Protein AF-A0A833UED4-F1 (afdb_monomer)

Sequence (187 aa):
MNFKLKLGEIPNLGNIVNAVWRVNGKRGDVVLNAEDVGADPKGSADNIKEQLAVEWVPVEQVGFLNNIAVENVIINGISHGIELARIDGNLWIRGMLNHKYYGNANPIFTLRDKNYKVFATGPSYAPIAFILFASSNDNGTIKYVSNLEVYDEQTAIDVDQMLTQQYTFLPGLFYIQPQAVGKLVLP

Organism: Acinetobacter bereziniae (NCBI:txid106648)

Foldseek 3Di:
DWDFDDDPDDPDPDDPPDDDQDQPNDGGGDDDDCVSVVHDHPCPVVVVVVVPPWDKAAQVVFWDFPPVFKDFDADPNDTWHKIWTQDPQFIKIWTKIWTAAFFWDVFRIKGQHLQRWFDAAAPDDDDWQFFFKPDPPDGWTKGWHWPGGDPDLVSRSHTIITTTTPDTDHGGMITGDIDTTHGRSDD

Mean predicted aligned error: 13.0 Å

Solvent-accessible surface area (backbone atoms only — not comparable to full-atom values): 10820 Å² total; per-residue (Å²): 106,86,56,83,63,53,93,94,60,78,97,61,101,65,85,87,86,70,87,83,77,59,58,96,87,40,60,65,76,48,78,57,57,41,76,75,71,73,42,81,57,94,55,58,71,55,56,50,51,64,73,63,54,79,64,70,42,53,45,65,81,41,34,41,66,32,69,86,38,33,43,61,33,71,56,97,88,40,80,40,35,47,30,36,31,79,55,96,65,21,34,30,39,28,38,28,36,31,34,68,48,77,42,64,37,74,48,46,30,37,40,62,43,41,90,75,25,39,77,27,40,10,76,54,99,54,71,52,45,72,48,63,42,62,44,98,84,56,87,48,49,30,36,50,35,18,79,49,73,29,91,49,63,68,54,32,46,77,44,53,31,29,39,28,44,77,50,72,38,70,53,43,73,38,37,36,65,79,42,77,55,37,52,40,44,72,131

Radius of gyration: 28.11 Å; Cα contacts (8 Å, |Δi|>4): 383; chains: 1; bounding box: 58×56×68 Å

pLDDT: mean 78.31, std 14.12, range [43.69, 96.12]

Structure (mmCIF, N/CA/C/O backbone):
data_AF-A0A833UED4-F1
#
_entry.id   AF-A0A833UED4-F1
#
loop_
_atom_site.group_PDB
_atom_site.id
_atom_site.type_symbol
_atom_site.label_atom_id
_atom_site.label_alt_id
_atom_site.label_comp_id
_atom_site.label_asym_id
_atom_site.label_entity_id
_atom_site.label_seq_id
_atom_site.pdbx_PDB_ins_code
_atom_site.Cartn_x
_atom_site.Cartn_y
_atom_site.Cartn_z
_atom_site.occupancy
_atom_site.B_iso_or_equiv
_atom_site.auth_seq_id
_atom_site.auth_comp_id
_atom_site.auth_asym_id
_atom_site.auth_atom_id
_atom_site.pdbx_PDB_model_num
ATOM 1 N N . MET A 1 1 ? -28.043 -29.296 24.874 1.00 51.00 1 MET A N 1
ATOM 2 C CA . MET A 1 1 ? -27.562 -30.213 25.935 1.00 51.00 1 MET A CA 1
ATOM 3 C C . MET A 1 1 ? -28.784 -30.905 26.526 1.00 51.00 1 MET A C 1
ATOM 5 O O . MET A 1 1 ? -29.785 -30.223 26.696 1.00 51.00 1 MET A O 1
ATOM 9 N N . ASN A 1 2 ? -28.734 -32.214 26.792 1.00 45.56 2 ASN A N 1
ATOM 10 C CA . ASN A 1 2 ? -29.865 -32.960 27.358 1.00 45.56 2 ASN A CA 1
ATOM 11 C C . ASN A 1 2 ? -29.510 -33.406 28.779 1.00 45.56 2 ASN A C 1
ATOM 13 O O . ASN A 1 2 ? -28.531 -34.127 28.956 1.00 45.56 2 ASN A O 1
ATOM 17 N N . PHE A 1 3 ? -30.298 -33.010 29.775 1.00 53.16 3 PHE A N 1
ATOM 18 C CA . PHE A 1 3 ? -30.188 -33.522 31.140 1.00 53.16 3 PHE A CA 1
ATOM 19 C C . PHE A 1 3 ? -31.564 -33.996 31.607 1.00 53.16 3 PHE A C 1
ATOM 21 O O . PHE A 1 3 ? -32.565 -33.302 31.445 1.00 53.16 3 PHE A O 1
ATOM 28 N N . LYS A 1 4 ? -31.615 -35.210 32.160 1.00 52.62 4 LYS A N 1
ATOM 29 C CA . LYS A 1 4 ? -32.839 -35.776 32.730 1.00 52.62 4 LYS A CA 1
ATOM 30 C C . LYS A 1 4 ? -32.942 -35.352 34.185 1.00 52.62 4 LYS A C 1
ATOM 32 O O . LYS A 1 4 ? -32.097 -35.728 34.995 1.00 52.62 4 LYS A O 1
ATOM 37 N N . LEU A 1 5 ? -33.978 -34.590 34.514 1.00 56.59 5 LEU A N 1
ATOM 38 C CA . LEU A 1 5 ? -34.320 -34.269 35.893 1.00 56.59 5 LEU A CA 1
ATOM 39 C C . LEU A 1 5 ? -35.302 -35.328 36.384 1.00 56.59 5 LEU A C 1
ATOM 41 O O . LEU A 1 5 ? -36.464 -35.351 35.984 1.00 56.59 5 LEU A O 1
ATOM 45 N N . LYS A 1 6 ? -34.830 -36.238 37.233 1.00 57.53 6 LYS A N 1
ATOM 46 C CA . LYS A 1 6 ? -35.709 -37.194 37.902 1.00 57.53 6 LYS A CA 1
ATOM 47 C C . LYS A 1 6 ? -36.255 -36.567 39.176 1.00 57.53 6 LYS A C 1
ATOM 49 O O . LYS A 1 6 ? -35.504 -36.023 39.984 1.00 57.53 6 LYS A O 1
ATOM 54 N N . LEU A 1 7 ? -37.566 -36.665 39.363 1.00 54.84 7 LEU A N 1
ATOM 55 C CA . LEU A 1 7 ? -38.222 -36.215 40.583 1.00 54.84 7 LEU A CA 1
ATOM 56 C C . LEU A 1 7 ? -37.650 -36.991 41.784 1.00 54.84 7 LEU A C 1
ATOM 58 O O . LEU A 1 7 ? -37.882 -38.189 41.905 1.00 54.84 7 LEU A O 1
ATOM 62 N N . GLY A 1 8 ? -36.897 -36.306 42.648 1.00 56.09 8 GLY A N 1
ATOM 63 C CA . GLY A 1 8 ? -36.350 -36.874 43.886 1.00 56.09 8 GLY A CA 1
ATOM 64 C C . GLY A 1 8 ? -34.943 -37.489 43.812 1.00 56.09 8 GLY A C 1
ATOM 65 O O . GLY A 1 8 ? -34.467 -37.946 44.844 1.00 56.09 8 GLY A O 1
ATOM 66 N N . GLU A 1 9 ? -34.246 -37.472 42.667 1.00 57.16 9 GLU A N 1
ATOM 67 C CA . GLU A 1 9 ? -32.857 -37.971 42.554 1.00 57.16 9 GLU A CA 1
ATOM 68 C C . GLU A 1 9 ? -31.874 -36.844 42.177 1.00 57.16 9 GLU A C 1
ATOM 70 O O . GLU A 1 9 ? -32.153 -36.036 41.290 1.00 57.16 9 GLU A O 1
ATOM 75 N N . ILE A 1 10 ? -30.708 -36.788 42.840 1.00 56.00 10 ILE A N 1
ATOM 76 C CA . ILE A 1 10 ? -29.677 -35.756 42.621 1.00 56.00 10 ILE A CA 1
ATOM 77 C C . ILE A 1 10 ? -28.615 -36.266 41.625 1.00 56.00 10 ILE A C 1
ATOM 79 O O . ILE A 1 10 ? -28.067 -37.345 41.849 1.00 56.00 10 ILE A O 1
ATOM 83 N N . PRO A 1 11 ? -28.234 -35.500 40.582 1.00 54.38 11 PRO A N 1
ATOM 84 C CA . PRO A 1 11 ? -27.176 -35.898 39.644 1.00 54.38 11 PRO A CA 1
ATOM 85 C C . PRO A 1 11 ? -25.741 -35.846 40.196 1.00 54.38 11 PRO A C 1
ATOM 87 O O . PRO A 1 11 ? -24.825 -36.251 39.495 1.00 54.38 11 PRO A O 1
ATOM 90 N N . ASN A 1 12 ? -25.516 -35.322 41.403 1.00 51.09 12 ASN A N 1
ATOM 91 C CA . ASN A 1 12 ? -24.204 -35.220 42.050 1.00 51.09 12 ASN A CA 1
ATOM 92 C C . ASN A 1 12 ? -24.427 -35.045 43.557 1.00 51.09 12 ASN A C 1
ATOM 94 O O . ASN A 1 12 ? -25.206 -34.178 43.931 1.00 51.09 12 ASN A O 1
ATOM 98 N N . LEU A 1 13 ? -23.763 -35.854 44.388 1.00 58.91 13 LEU A N 1
ATOM 99 C CA . LEU A 1 13 ? -23.923 -36.080 45.844 1.00 58.91 13 LEU A CA 1
ATOM 100 C C . LEU A 1 13 ? -23.785 -34.838 46.777 1.00 58.91 13 LEU A C 1
ATOM 102 O O . LEU A 1 13 ? -23.177 -34.921 47.841 1.00 58.91 13 LEU A O 1
ATOM 106 N N . GLY A 1 14 ? -24.301 -33.668 46.402 1.00 54.31 14 GLY A N 1
ATOM 107 C CA . GLY A 1 14 ? -24.294 -32.447 47.208 1.00 54.31 14 GLY A CA 1
ATOM 108 C C . GLY A 1 14 ? -25.457 -32.374 48.203 1.00 54.31 14 GLY A C 1
ATOM 109 O O . GLY A 1 14 ? -26.521 -32.952 47.983 1.00 54.31 14 GLY A O 1
ATOM 110 N N . ASN A 1 15 ? -25.262 -31.621 49.291 1.00 56.41 15 ASN A N 1
ATOM 111 C CA . ASN A 1 15 ? -26.313 -31.328 50.269 1.00 56.41 15 ASN A CA 1
ATOM 112 C C . ASN A 1 15 ? -27.476 -30.568 49.608 1.00 56.41 15 ASN A C 1
ATOM 114 O O . ASN A 1 15 ? -27.275 -29.527 48.978 1.00 56.41 15 ASN A O 1
ATOM 118 N N . ILE A 1 16 ? -28.698 -31.083 49.771 1.00 56.84 16 ILE A N 1
ATOM 119 C CA . ILE A 1 16 ? -29.919 -30.481 49.226 1.00 56.84 16 ILE A CA 1
ATOM 120 C C . ILE A 1 16 ? -30.204 -29.192 49.990 1.00 56.84 16 ILE A C 1
ATOM 122 O O . ILE A 1 16 ? -30.694 -29.227 51.115 1.00 56.84 16 ILE A O 1
ATOM 126 N N . VAL A 1 17 ? -29.928 -28.052 49.362 1.00 59.41 17 VAL A N 1
ATOM 127 C CA . VAL A 1 17 ? -30.358 -26.752 49.894 1.00 59.41 17 VAL A CA 1
ATOM 128 C C . VAL A 1 17 ? -31.723 -26.335 49.349 1.00 59.41 17 VAL A C 1
ATOM 130 O O . VAL A 1 17 ? -32.405 -25.591 50.035 1.00 59.41 17 VAL A O 1
ATOM 133 N N . ASN A 1 18 ? -32.139 -26.835 48.171 1.00 57.38 18 ASN A N 1
ATOM 134 C CA . ASN A 1 18 ? -33.509 -26.799 47.628 1.00 57.38 18 ASN A CA 1
ATOM 135 C C . ASN A 1 18 ? -33.593 -27.615 46.322 1.00 57.38 18 ASN A C 1
ATOM 137 O O . ASN A 1 18 ? -32.712 -27.507 45.469 1.00 57.38 18 ASN A O 1
ATOM 141 N N . ALA A 1 19 ? -34.655 -28.403 46.127 1.00 64.62 19 ALA A N 1
ATOM 142 C CA . ALA A 1 19 ? -34.892 -29.089 44.855 1.00 64.62 19 ALA A CA 1
ATOM 143 C C . ALA A 1 19 ? -35.292 -28.080 43.758 1.00 64.62 19 ALA A C 1
ATOM 145 O O . ALA A 1 19 ? -36.201 -27.269 43.943 1.00 64.62 19 ALA A O 1
ATOM 146 N N . VAL A 1 20 ? -34.628 -28.130 42.599 1.00 65.06 20 VAL A N 1
ATOM 147 C CA . VAL A 1 20 ? -34.944 -27.264 41.451 1.00 65.06 20 VAL A CA 1
ATOM 148 C C . VAL A 1 20 ? -36.169 -27.822 40.722 1.00 65.06 20 VAL A C 1
ATOM 150 O O . VAL A 1 20 ? -36.101 -28.885 40.113 1.00 65.06 20 VAL A O 1
ATOM 153 N N . TRP A 1 21 ? -37.301 -27.113 40.775 1.00 69.94 21 TRP A N 1
ATOM 154 C CA . TRP A 1 21 ? -38.569 -27.573 40.181 1.00 69.94 21 TRP A CA 1
ATOM 155 C C . TRP A 1 21 ? -38.828 -27.072 38.752 1.00 69.94 21 TRP A C 1
ATOM 157 O O . TRP A 1 21 ? -39.705 -27.591 38.059 1.00 69.94 21 TRP A O 1
ATOM 167 N N . ARG A 1 22 ? -38.099 -26.036 38.325 1.00 71.50 22 ARG A N 1
ATOM 168 C CA . ARG A 1 22 ? -38.186 -25.421 36.996 1.00 71.50 22 ARG A CA 1
ATOM 169 C C . ARG A 1 22 ? -36.847 -24.806 36.607 1.00 71.50 22 ARG A C 1
ATOM 171 O O . ARG A 1 22 ? -36.155 -24.269 37.468 1.00 71.50 22 ARG A O 1
ATOM 178 N N . VAL A 1 23 ? -36.542 -24.805 35.314 1.00 73.88 23 VAL A N 1
ATOM 179 C CA . VAL A 1 23 ? -35.436 -24.034 34.724 1.00 73.88 23 VAL A CA 1
ATOM 180 C C . VAL A 1 23 ? -36.031 -23.160 33.632 1.00 73.88 23 VAL A C 1
ATOM 182 O O . VAL A 1 23 ? -36.697 -23.677 32.741 1.00 73.88 23 VAL A O 1
ATOM 185 N N . ASN A 1 24 ? -35.871 -21.840 33.747 1.00 75.94 24 ASN A N 1
ATOM 186 C CA . ASN A 1 24 ? -36.419 -20.863 32.798 1.00 75.94 24 ASN A CA 1
ATOM 187 C C . ASN A 1 24 ? -37.908 -21.097 32.430 1.00 75.94 24 ASN A C 1
ATOM 189 O O . ASN A 1 24 ? -38.305 -21.061 31.271 1.00 75.94 24 ASN A O 1
ATOM 193 N N . GLY A 1 25 ? -38.743 -21.447 33.418 1.00 78.88 25 GLY A N 1
ATOM 194 C CA . GLY A 1 25 ? -40.175 -21.727 33.219 1.00 78.88 25 GLY A CA 1
ATOM 195 C C . GLY A 1 25 ? -40.530 -23.139 32.720 1.00 78.88 25 GLY A C 1
ATOM 196 O O . GLY A 1 25 ? -41.700 -23.514 32.790 1.00 78.88 25 GLY A O 1
ATOM 197 N N . LYS A 1 26 ? -39.553 -23.955 32.304 1.00 79.69 26 LYS A N 1
ATOM 198 C CA . LYS A 1 26 ? -39.748 -25.340 31.831 1.00 79.69 26 LYS A CA 1
ATOM 199 C C . LYS A 1 26 ? -39.738 -26.349 32.993 1.00 79.69 26 LYS A C 1
ATOM 201 O O . LYS A 1 26 ? -39.012 -26.160 33.970 1.00 79.69 26 LYS A O 1
ATOM 206 N N . ARG A 1 27 ? -40.535 -27.424 32.888 1.00 79.69 27 ARG A N 1
ATOM 207 C CA . ARG A 1 27 ? -40.634 -28.554 33.847 1.00 79.69 27 ARG A CA 1
ATOM 208 C C . ARG A 1 27 ? -40.430 -29.897 33.122 1.00 79.69 27 ARG A C 1
ATOM 210 O O . ARG A 1 27 ? -40.660 -29.960 31.920 1.00 79.69 27 ARG A O 1
ATOM 217 N N . GLY A 1 28 ? -40.103 -30.968 33.854 1.00 79.62 28 GLY A N 1
ATOM 218 C CA . GLY A 1 28 ? -39.963 -32.329 33.304 1.00 79.62 28 GLY A CA 1
ATOM 219 C C . GLY A 1 28 ? -38.613 -32.566 32.618 1.00 79.62 28 GLY A C 1
ATOM 220 O O . GLY A 1 28 ? -37.586 -32.124 33.132 1.00 79.62 28 GLY A O 1
ATOM 221 N N . ASP A 1 29 ? -38.615 -33.245 31.466 1.00 73.00 29 ASP A N 1
ATOM 222 C CA . ASP A 1 29 ? -37.443 -33.307 30.584 1.00 73.00 29 ASP A CA 1
ATOM 223 C C . ASP A 1 29 ? -37.231 -31.927 29.944 1.00 73.00 29 ASP A C 1
ATOM 225 O O . ASP A 1 29 ? -38.033 -31.464 29.130 1.00 73.00 29 ASP A O 1
ATOM 229 N N . VAL A 1 30 ? -36.157 -31.243 30.339 1.00 74.50 30 VAL A N 1
ATOM 230 C CA . VAL A 1 30 ? -35.875 -29.873 29.901 1.00 74.50 30 VAL A CA 1
ATOM 231 C C . VAL A 1 30 ? -34.825 -29.884 28.793 1.00 74.50 30 VAL A C 1
ATOM 233 O O . VAL A 1 30 ? -33.667 -30.232 29.016 1.00 74.50 30 VAL A O 1
ATOM 236 N N . VAL A 1 31 ? -35.223 -29.440 27.599 1.00 80.62 31 VAL A N 1
ATOM 237 C CA . VAL A 1 31 ? -34.301 -29.105 26.505 1.00 80.62 31 VAL A CA 1
ATOM 238 C C . VAL A 1 31 ? -34.080 -27.594 26.514 1.00 80.62 31 VAL A C 1
ATOM 240 O O . VAL A 1 31 ? -35.026 -26.819 26.328 1.00 80.62 31 VAL A O 1
ATOM 243 N N . LEU A 1 32 ? -32.833 -27.185 26.756 1.00 78.38 32 LEU A N 1
ATOM 244 C CA . LEU A 1 32 ? -32.416 -25.784 26.705 1.00 78.38 32 LEU A CA 1
ATOM 245 C C . LEU A 1 32 ? -31.830 -25.447 25.329 1.00 78.38 32 LEU A C 1
ATOM 247 O O . LEU A 1 32 ? -30.979 -26.188 24.820 1.00 78.38 32 LEU A O 1
ATOM 251 N N . ASN A 1 33 ? -32.287 -24.340 24.744 1.00 78.19 33 ASN A N 1
ATOM 252 C CA . ASN A 1 33 ? -31.668 -23.713 23.578 1.00 78.19 33 ASN A CA 1
ATOM 253 C C . ASN A 1 33 ? -30.577 -22.714 24.025 1.00 78.19 33 ASN A C 1
ATOM 255 O O . ASN A 1 33 ? -30.286 -22.595 25.214 1.00 78.19 33 ASN A O 1
ATOM 259 N N . ALA A 1 34 ? -29.932 -22.035 23.073 1.00 77.75 34 ALA A N 1
ATOM 260 C CA . ALA A 1 34 ? -28.873 -21.073 23.382 1.00 77.75 34 ALA A CA 1
ATOM 261 C C . ALA A 1 34 ? -29.389 -19.898 24.240 1.00 77.75 34 ALA A C 1
ATOM 263 O O . ALA A 1 34 ? -28.756 -19.527 25.225 1.00 77.75 34 ALA A O 1
ATOM 264 N N . GLU A 1 35 ? -30.591 -19.400 23.939 1.00 79.75 35 GLU A N 1
ATOM 265 C CA . GLU A 1 35 ? -31.244 -18.304 24.669 1.00 79.75 35 GLU A CA 1
ATOM 266 C C . GLU A 1 35 ? -31.508 -18.666 26.136 1.00 79.75 35 GLU A C 1
ATOM 268 O O . GLU A 1 35 ? -31.264 -17.861 27.031 1.00 79.75 35 GLU A O 1
ATOM 273 N N . ASP A 1 36 ? -31.941 -19.902 26.398 1.00 79.12 36 ASP A N 1
ATOM 274 C CA . ASP A 1 36 ? -32.259 -20.390 27.740 1.00 79.12 36 ASP A CA 1
ATOM 275 C C . ASP A 1 36 ? -31.061 -20.391 28.704 1.00 79.12 36 ASP A C 1
ATOM 277 O O . ASP A 1 36 ? -31.248 -20.410 29.922 1.00 79.12 36 ASP A O 1
ATOM 281 N N . VAL A 1 37 ? -29.837 -20.428 28.172 1.00 80.94 37 VAL A N 1
ATOM 282 C CA . VAL A 1 37 ? -28.594 -20.467 28.960 1.00 80.94 37 VAL A CA 1
ATOM 283 C C . VAL A 1 37 ? -27.726 -19.226 28.761 1.00 80.94 37 VAL A C 1
ATOM 285 O O . VAL A 1 37 ? -26.598 -19.199 29.246 1.00 80.94 37 VAL A O 1
ATOM 288 N N . GLY A 1 38 ? -28.222 -18.213 28.040 1.00 74.69 38 GLY A N 1
ATOM 289 C CA . GLY A 1 38 ? -27.421 -17.051 27.649 1.00 74.69 38 GLY A CA 1
ATOM 290 C C . GLY A 1 38 ? -26.199 -17.419 26.799 1.00 74.69 38 GLY A C 1
ATOM 291 O O . GLY A 1 38 ? -25.208 -16.694 26.806 1.00 74.69 38 GLY A O 1
ATOM 292 N N . ALA A 1 39 ? -26.240 -18.563 26.111 1.00 76.50 39 ALA A N 1
ATOM 293 C CA . ALA A 1 39 ? -25.209 -18.940 25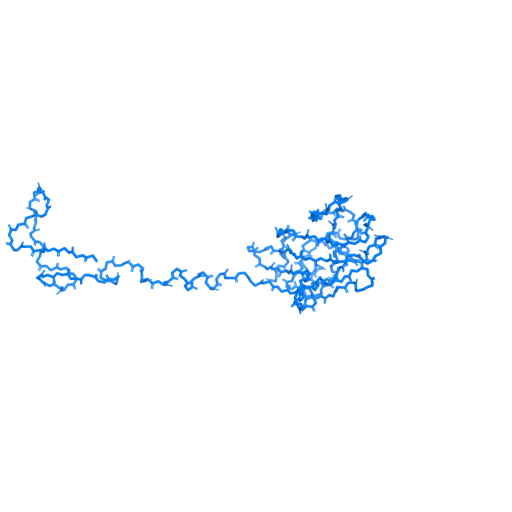.161 1.00 76.50 39 ALA A CA 1
ATOM 294 C C . ALA A 1 39 ? -25.417 -18.173 23.859 1.00 76.50 39 ALA A C 1
ATOM 296 O O . ALA A 1 39 ? -26.546 -17.945 23.421 1.00 76.50 39 ALA A O 1
ATOM 297 N N . ASP A 1 40 ? -24.305 -17.815 23.232 1.00 77.44 40 ASP A N 1
ATOM 298 C CA . ASP A 1 40 ? -24.312 -17.188 21.922 1.00 77.44 40 ASP A CA 1
ATOM 299 C C . ASP A 1 40 ? -25.007 -18.112 20.899 1.00 77.44 40 ASP A C 1
ATOM 301 O O . ASP A 1 40 ? -24.631 -19.291 20.787 1.00 77.44 40 ASP A O 1
ATOM 305 N N . PRO A 1 41 ? -26.052 -17.654 20.184 1.00 70.62 41 PRO A N 1
ATOM 306 C CA . PRO A 1 41 ? -26.653 -18.448 19.128 1.00 70.62 41 PRO A CA 1
ATOM 307 C C . PRO A 1 41 ? -25.604 -18.790 18.063 1.00 70.62 41 PRO A C 1
ATOM 309 O O . PRO A 1 41 ? -24.811 -17.960 17.624 1.00 70.62 41 PRO A O 1
ATOM 312 N N . LYS A 1 42 ? -25.594 -20.058 17.644 1.00 66.56 42 LYS A N 1
ATOM 313 C CA . LYS A 1 42 ? -24.687 -20.574 16.614 1.00 66.56 42 LYS A CA 1
ATOM 314 C C . LYS A 1 42 ? -24.771 -19.688 15.360 1.00 66.56 42 LYS A C 1
ATOM 316 O O . LYS A 1 42 ? -25.795 -19.707 14.685 1.00 66.56 42 LYS A O 1
ATOM 321 N N . GLY A 1 43 ? -23.702 -18.948 15.063 1.00 63.72 43 GLY A N 1
ATOM 322 C CA . GLY A 1 43 ? -23.590 -18.091 13.876 1.00 63.72 43 GLY A CA 1
ATOM 323 C C . GLY A 1 43 ? -23.296 -16.613 14.153 1.00 63.72 43 GLY A C 1
ATOM 324 O O . GLY A 1 43 ? -22.883 -15.916 13.231 1.00 63.72 43 GLY A O 1
ATOM 325 N N . SER A 1 44 ? -23.413 -16.114 15.392 1.00 68.38 44 SER A N 1
ATOM 326 C CA . SER A 1 44 ? -23.033 -14.718 15.687 1.00 68.38 44 SER A CA 1
ATOM 327 C C . SER A 1 44 ? -21.546 -14.459 15.426 1.00 68.38 44 SER A C 1
ATOM 329 O O . SER A 1 44 ? -21.183 -13.432 14.856 1.00 68.38 44 SER A O 1
ATOM 331 N N . ALA A 1 45 ? -20.685 -15.422 15.765 1.00 64.44 45 ALA A N 1
ATOM 332 C CA . ALA A 1 45 ? -19.258 -15.365 15.453 1.00 64.44 45 ALA A CA 1
ATOM 333 C C . ALA A 1 45 ? -18.968 -15.373 13.938 1.00 64.44 45 ALA A C 1
ATOM 335 O O . ALA A 1 45 ? -18.033 -14.708 13.497 1.00 64.44 45 ALA A O 1
ATOM 336 N N . ASP A 1 46 ? -19.774 -16.079 13.138 1.00 66.81 46 ASP A N 1
ATOM 337 C CA . ASP A 1 46 ? -19.614 -16.128 11.678 1.00 66.81 46 ASP A CA 1
ATOM 338 C C . ASP A 1 46 ? -20.033 -14.797 11.032 1.00 66.81 46 ASP A C 1
ATOM 340 O O . ASP A 1 46 ? -19.312 -14.269 10.187 1.00 66.81 46 ASP A O 1
ATOM 344 N N . ASN A 1 47 ? -21.118 -14.184 11.517 1.00 62.03 47 ASN A N 1
ATOM 345 C CA . ASN A 1 47 ? -21.555 -12.855 11.076 1.00 62.03 47 ASN A CA 1
ATOM 346 C C . ASN A 1 47 ? -20.512 -11.768 11.384 1.00 62.03 47 ASN A C 1
ATOM 348 O O . ASN A 1 47 ? -20.259 -10.895 10.556 1.00 62.03 47 ASN A O 1
ATOM 352 N N . ILE A 1 48 ? -19.870 -11.833 12.557 1.00 64.75 48 ILE A N 1
ATOM 353 C CA . ILE A 1 48 ? -18.770 -10.923 12.903 1.00 64.75 48 ILE A CA 1
ATOM 354 C C . ILE A 1 48 ? -17.559 -11.176 11.996 1.00 64.75 48 ILE A C 1
ATOM 356 O O . ILE A 1 48 ? -16.901 -10.233 11.574 1.00 64.75 48 ILE A O 1
ATOM 360 N N . LYS A 1 49 ? -17.273 -12.429 11.637 1.00 59.75 49 LYS A N 1
ATOM 361 C CA . LYS A 1 49 ? -16.149 -12.775 10.761 1.00 59.75 49 LYS A CA 1
ATOM 362 C C . LYS A 1 49 ? -16.318 -12.246 9.333 1.00 59.75 49 LYS A C 1
ATOM 364 O O . LYS A 1 49 ? -15.336 -11.799 8.749 1.00 59.75 49 LYS A O 1
ATOM 369 N N . GLU A 1 50 ? -17.533 -12.268 8.788 1.00 58.81 50 GLU A N 1
ATOM 370 C CA . GLU A 1 50 ? -17.834 -11.670 7.479 1.00 58.81 50 GLU A CA 1
ATOM 371 C C . GLU A 1 50 ? -17.805 -10.136 7.522 1.00 58.81 50 GLU A C 1
ATOM 373 O O . GLU A 1 50 ? -17.276 -9.512 6.607 1.00 58.81 50 GLU A O 1
ATOM 378 N N . GLN A 1 51 ? -18.279 -9.515 8.608 1.00 59.78 51 GLN A N 1
ATOM 379 C CA . GLN A 1 51 ? -18.189 -8.058 8.798 1.00 59.78 51 GLN A CA 1
ATOM 380 C C . GLN A 1 51 ? -16.758 -7.559 9.051 1.00 59.78 51 GLN A C 1
ATOM 382 O O . GLN A 1 51 ? -16.450 -6.406 8.763 1.00 59.78 51 GLN A O 1
ATOM 387 N N . LEU A 1 52 ? -15.881 -8.418 9.575 1.00 68.12 52 LEU A N 1
ATOM 388 C CA . LEU A 1 52 ? -14.453 -8.148 9.771 1.00 68.12 52 LEU A CA 1
ATOM 389 C C . LEU A 1 52 ? -13.593 -8.570 8.569 1.00 68.12 52 LEU A C 1
ATOM 391 O O . LEU A 1 52 ? -12.363 -8.520 8.655 1.00 68.12 52 LEU A O 1
ATOM 395 N N . ALA A 1 53 ? -14.199 -9.016 7.462 1.00 76.88 53 ALA A N 1
ATOM 396 C CA . ALA A 1 53 ? -13.446 -9.355 6.266 1.00 76.88 53 ALA A CA 1
ATOM 397 C C . ALA A 1 53 ? -12.722 -8.105 5.752 1.00 76.88 53 ALA A C 1
ATOM 399 O O . ALA A 1 53 ? -13.338 -7.108 5.383 1.00 76.88 53 ALA A O 1
ATOM 400 N N . VAL A 1 54 ? -11.391 -8.161 5.753 1.00 89.38 54 VAL A N 1
ATOM 401 C CA . VAL A 1 54 ? -10.555 -7.066 5.265 1.00 89.38 54 VAL A CA 1
ATOM 402 C C . VAL A 1 54 ? -10.801 -6.876 3.774 1.00 89.38 54 VAL A C 1
ATOM 404 O O . VAL A 1 54 ? -10.511 -7.769 2.973 1.00 89.38 54 VAL A O 1
ATOM 407 N N . GLU A 1 55 ? -11.284 -5.694 3.409 1.00 93.19 55 GLU A N 1
ATOM 408 C CA . GLU A 1 55 ? -11.394 -5.278 2.019 1.00 93.19 55 GLU A CA 1
ATOM 409 C C . GLU A 1 55 ? -10.013 -4.888 1.481 1.00 93.19 55 GLU A C 1
ATOM 411 O O . GLU A 1 55 ? -9.325 -4.026 2.035 1.00 93.19 55 GLU A O 1
ATOM 416 N N . TRP A 1 56 ? -9.617 -5.547 0.394 1.00 95.12 56 TRP A N 1
ATOM 417 C CA . TRP A 1 56 ? -8.420 -5.225 -0.368 1.00 95.12 56 TRP A CA 1
ATOM 418 C C . TRP A 1 56 ? -8.840 -4.563 -1.673 1.00 95.12 56 TRP A C 1
ATOM 420 O O . TRP A 1 56 ? -9.587 -5.153 -2.452 1.00 95.12 56 TRP A O 1
ATOM 430 N N . VAL A 1 57 ? -8.354 -3.348 -1.907 1.00 96.12 57 VAL A N 1
ATOM 431 C CA . VAL A 1 57 ? -8.653 -2.569 -3.108 1.00 96.12 57 VAL A CA 1
ATOM 432 C C . VAL A 1 57 ? -7.430 -2.513 -4.026 1.00 96.12 57 VAL A C 1
ATOM 434 O O . VAL A 1 57 ? -6.320 -2.271 -3.546 1.00 96.12 57 VAL A O 1
ATOM 437 N N . PRO A 1 58 ? -7.586 -2.708 -5.344 1.00 96.00 58 PRO A N 1
ATOM 438 C CA . PRO A 1 58 ? -6.519 -2.458 -6.306 1.00 96.00 58 PRO A CA 1
ATOM 439 C C . PRO A 1 58 ? -6.041 -1.004 -6.246 1.00 96.00 58 PRO A C 1
ATOM 441 O O . PRO A 1 58 ? -6.849 -0.082 -6.098 1.00 96.00 58 PRO A O 1
ATOM 444 N N . VAL A 1 59 ? -4.737 -0.785 -6.416 1.00 95.38 59 VAL A N 1
ATOM 445 C CA . VAL A 1 59 ? -4.128 0.559 -6.422 1.00 95.38 59 VAL A CA 1
ATOM 446 C C . VAL A 1 59 ? -4.804 1.502 -7.421 1.00 95.38 59 VAL A C 1
ATOM 448 O O . VAL A 1 59 ? -4.952 2.690 -7.149 1.00 95.38 59 VAL A O 1
ATOM 451 N N . GLU A 1 60 ? -5.256 0.989 -8.559 1.00 94.75 60 GLU A N 1
ATOM 452 C CA . GLU A 1 60 ? -5.910 1.754 -9.619 1.00 94.75 60 GLU A CA 1
ATOM 453 C C . GLU A 1 60 ? -7.272 2.333 -9.212 1.00 94.75 60 GLU A C 1
ATOM 455 O O . GLU A 1 60 ? -7.768 3.234 -9.884 1.00 94.75 60 GLU A O 1
ATOM 460 N N . GLN A 1 61 ? -7.881 1.853 -8.121 1.00 96.00 61 GLN A N 1
ATOM 461 C CA . GLN A 1 61 ? -9.114 2.441 -7.585 1.00 96.00 61 GLN A CA 1
ATOM 462 C C . GLN A 1 61 ? -8.852 3.677 -6.713 1.00 96.00 61 GLN A C 1
ATOM 464 O O . GLN A 1 61 ? -9.737 4.512 -6.553 1.00 96.00 61 GLN A O 1
ATOM 469 N N . VAL A 1 62 ? -7.644 3.813 -6.160 1.00 95.44 62 VAL A N 1
ATOM 470 C CA . VAL A 1 62 ? -7.284 4.841 -5.160 1.00 95.44 62 VAL A CA 1
ATOM 471 C C . VAL A 1 62 ? -6.091 5.705 -5.595 1.00 95.44 62 VAL A C 1
ATOM 473 O O . VAL A 1 62 ? -5.581 6.555 -4.854 1.00 95.44 62 VAL A O 1
ATOM 476 N N . GLY A 1 63 ? -5.628 5.494 -6.824 1.00 95.25 63 GLY A N 1
ATOM 477 C CA . GLY A 1 63 ? -4.380 6.011 -7.355 1.00 95.25 63 GLY A CA 1
ATOM 478 C C . GLY A 1 63 ? -4.137 5.536 -8.786 1.00 95.25 63 GLY A C 1
ATOM 479 O O . GLY A 1 63 ? -5.073 5.325 -9.553 1.00 95.25 63 GLY A O 1
ATOM 480 N N . PHE A 1 64 ? -2.870 5.397 -9.165 1.00 93.69 64 PHE A N 1
ATOM 481 C CA . PHE A 1 64 ? -2.480 4.880 -10.474 1.00 93.69 64 PHE A CA 1
ATOM 482 C C . PHE A 1 64 ? -1.128 4.169 -10.432 1.00 93.69 64 PHE A C 1
ATOM 484 O O . PHE A 1 64 ? -0.199 4.592 -9.740 1.00 93.69 64 PHE A O 1
ATOM 491 N N . LEU A 1 65 ? -1.017 3.104 -11.224 1.00 93.06 65 LEU A N 1
ATOM 492 C CA . LEU A 1 65 ? 0.217 2.362 -11.455 1.00 93.06 65 LEU A CA 1
ATOM 493 C C . LEU A 1 65 ? 1.062 3.048 -12.544 1.00 93.06 65 LEU A C 1
ATOM 495 O O . LEU A 1 65 ? 0.530 3.569 -13.530 1.00 93.06 65 LEU A O 1
ATOM 499 N N . ASN A 1 66 ? 2.389 3.027 -12.412 1.00 91.62 66 ASN A N 1
ATOM 500 C CA . ASN A 1 66 ? 3.295 3.441 -13.480 1.00 91.62 66 ASN A CA 1
ATOM 501 C C . ASN A 1 66 ? 3.436 2.329 -14.531 1.00 91.62 66 ASN A C 1
ATOM 503 O O . ASN A 1 66 ? 4.401 1.561 -14.540 1.00 91.62 66 ASN A O 1
ATOM 507 N N . ASN A 1 67 ? 2.479 2.291 -15.457 1.00 88.44 67 ASN A N 1
ATOM 508 C CA . ASN A 1 67 ? 2.371 1.257 -16.490 1.00 88.44 67 ASN A CA 1
ATOM 509 C C . ASN A 1 67 ? 3.546 1.200 -17.486 1.00 88.44 67 ASN A C 1
ATOM 511 O O . ASN A 1 67 ? 3.631 0.259 -18.283 1.00 88.44 67 ASN A O 1
ATOM 515 N N . ILE A 1 68 ? 4.441 2.1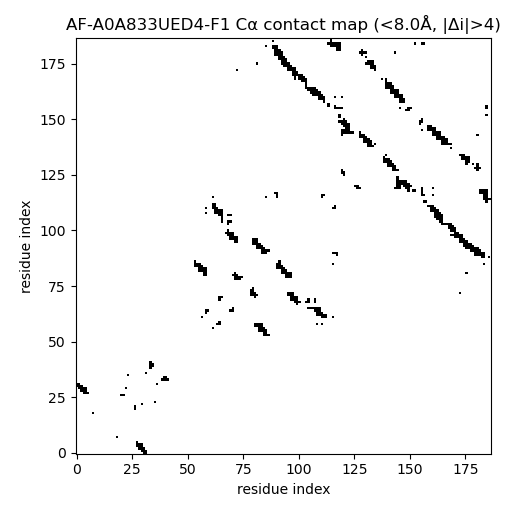96 -17.463 1.00 88.12 68 ILE A N 1
ATOM 516 C CA . ILE A 1 68 ? 5.670 2.203 -18.265 1.00 88.12 68 ILE A CA 1
ATOM 517 C C . ILE A 1 68 ? 6.680 1.209 -17.688 1.00 88.12 68 ILE A C 1
ATOM 519 O O . ILE A 1 68 ? 7.343 0.498 -18.441 1.00 88.12 68 ILE A O 1
ATOM 523 N N . ALA A 1 69 ? 6.792 1.149 -16.361 1.00 85.06 69 ALA A N 1
ATOM 524 C CA . ALA A 1 69 ? 7.850 0.413 -15.680 1.00 85.06 69 ALA A CA 1
ATOM 525 C C . ALA A 1 69 ? 7.375 -0.888 -15.037 1.00 85.06 69 ALA A C 1
ATOM 527 O O . ALA A 1 69 ? 8.133 -1.857 -14.970 1.00 85.06 69 ALA A O 1
ATOM 528 N N . VAL A 1 70 ? 6.111 -0.932 -14.625 1.00 89.69 70 VAL A N 1
ATOM 529 C CA . VAL A 1 70 ? 5.496 -2.099 -14.000 1.00 89.69 70 VAL A CA 1
ATOM 530 C C . VAL A 1 70 ? 4.138 -2.399 -14.628 1.00 89.69 70 VAL A C 1
ATOM 532 O O . VAL A 1 70 ? 3.545 -1.557 -15.296 1.00 89.69 70 VAL A O 1
ATOM 535 N N . GLU A 1 71 ? 3.641 -3.611 -14.438 1.00 92.75 71 GLU A N 1
ATOM 536 C CA . GLU A 1 71 ? 2.263 -3.989 -14.755 1.00 92.75 71 GLU A CA 1
ATOM 537 C C . GLU A 1 71 ? 1.741 -5.032 -13.775 1.00 92.75 71 GLU A C 1
ATOM 539 O O . GLU A 1 71 ? 2.509 -5.700 -13.075 1.00 92.75 71 GLU A O 1
ATOM 544 N N . ASN A 1 72 ? 0.421 -5.188 -13.767 1.00 93.44 72 ASN A N 1
ATOM 545 C CA . ASN A 1 72 ? -0.229 -6.260 -13.036 1.00 93.44 72 ASN A CA 1
ATOM 546 C C . ASN A 1 72 ? 0.116 -7.618 -13.635 1.00 93.44 72 ASN A C 1
ATOM 548 O O . ASN A 1 72 ? 0.293 -7.777 -14.844 1.00 93.44 72 ASN A O 1
ATOM 552 N N . VAL A 1 73 ? 0.157 -8.621 -12.771 1.00 92.75 73 VAL A N 1
ATOM 553 C CA . VAL A 1 73 ? 0.448 -9.993 -13.165 1.00 92.75 73 VAL A CA 1
ATOM 554 C C . VAL A 1 73 ? -0.858 -10.669 -13.539 1.00 92.75 73 VAL A C 1
ATOM 556 O O . VAL A 1 73 ? -1.795 -10.675 -12.750 1.00 92.75 73 VAL A O 1
ATOM 559 N N . ILE A 1 74 ? -0.935 -11.259 -14.729 1.00 91.88 74 ILE A N 1
ATOM 560 C CA . ILE A 1 74 ? -2.134 -11.978 -15.168 1.00 91.88 74 ILE A CA 1
ATOM 561 C C . ILE A 1 74 ? -1.930 -13.479 -14.957 1.00 91.88 74 ILE A C 1
ATOM 563 O O . ILE A 1 74 ? -1.068 -14.085 -15.591 1.00 91.88 74 ILE A O 1
ATOM 567 N N . ILE A 1 75 ? -2.743 -14.093 -14.096 1.00 89.62 75 ILE A N 1
ATOM 568 C CA . ILE A 1 75 ? -2.743 -15.542 -13.849 1.00 89.62 75 ILE A CA 1
ATOM 569 C C . ILE A 1 75 ? -4.139 -16.060 -14.176 1.00 89.62 75 ILE A C 1
ATOM 571 O O . ILE A 1 75 ? -5.124 -15.601 -13.611 1.00 89.62 75 ILE A O 1
ATOM 575 N N . ASN A 1 76 ? -4.243 -17.004 -15.116 1.00 93.62 76 ASN A N 1
ATOM 576 C CA . ASN A 1 76 ? -5.525 -17.575 -15.557 1.00 93.62 76 ASN A CA 1
ATOM 577 C C . ASN A 1 76 ? -6.571 -16.518 -15.981 1.00 93.62 76 ASN A C 1
ATOM 579 O O . ASN A 1 76 ? -7.766 -16.694 -15.759 1.00 93.62 76 ASN A O 1
ATOM 583 N N . GLY A 1 77 ? -6.122 -15.407 -16.576 1.00 90.56 77 GLY A N 1
ATOM 584 C CA . GLY A 1 77 ? -6.990 -14.302 -17.002 1.00 90.56 77 GLY A CA 1
ATOM 585 C C . GLY A 1 77 ? -7.428 -13.354 -15.880 1.00 90.56 77 GLY A C 1
ATOM 586 O O . GLY A 1 77 ? -8.169 -12.413 -16.149 1.00 90.56 77 GLY A O 1
ATOM 587 N N . ILE A 1 78 ? -6.961 -13.566 -14.648 1.00 89.69 78 ILE A N 1
ATOM 588 C CA . ILE A 1 78 ? -7.243 -12.714 -13.491 1.00 89.69 78 ILE A CA 1
ATOM 589 C C . ILE A 1 78 ? -6.037 -11.811 -13.234 1.00 89.69 78 ILE A C 1
ATOM 591 O O . ILE A 1 78 ? -4.893 -12.268 -13.238 1.00 89.69 78 ILE A O 1
ATOM 595 N N . SER A 1 79 ? -6.301 -10.521 -13.027 1.00 91.25 79 SER A N 1
ATOM 596 C CA . SER A 1 79 ? -5.278 -9.533 -12.689 1.00 91.25 79 SER A CA 1
ATOM 597 C C . SER A 1 79 ? -4.937 -9.600 -11.203 1.00 91.25 79 SER A C 1
ATOM 599 O O . SER A 1 79 ? -5.783 -9.334 -10.355 1.00 91.25 79 SER A O 1
ATOM 601 N N . HIS A 1 80 ? -3.682 -9.909 -10.905 1.00 90.94 80 HIS A N 1
ATOM 602 C CA . HIS A 1 80 ? -3.065 -9.868 -9.586 1.00 90.94 80 HIS A CA 1
ATOM 603 C C . HIS A 1 80 ? -2.098 -8.685 -9.560 1.00 90.94 80 HIS A C 1
ATOM 605 O O . HIS A 1 80 ? -0.920 -8.809 -9.900 1.00 90.94 80 HIS A O 1
ATOM 611 N N . GLY A 1 81 ? -2.646 -7.514 -9.248 1.00 93.00 81 GLY A N 1
ATOM 612 C CA . GLY A 1 81 ? -1.889 -6.278 -9.095 1.00 93.00 81 GLY A CA 1
ATOM 613 C C . GLY A 1 81 ? -1.456 -6.034 -7.657 1.00 93.00 81 GLY A C 1
ATOM 614 O O . GLY A 1 81 ? -1.512 -6.921 -6.800 1.00 93.00 81 GLY A O 1
ATOM 615 N N . ILE A 1 82 ? -1.046 -4.799 -7.397 1.00 93.69 82 ILE A N 1
ATOM 616 C CA . ILE A 1 82 ? -0.838 -4.306 -6.039 1.00 93.69 82 ILE A CA 1
ATOM 617 C C . ILE A 1 82 ? -2.203 -3.956 -5.444 1.00 93.69 82 ILE A C 1
ATOM 619 O O . ILE A 1 82 ? -3.006 -3.261 -6.068 1.00 93.69 82 ILE A O 1
ATOM 623 N N . GLU A 1 83 ? -2.438 -4.410 -4.219 1.00 95.62 83 GLU A N 1
ATOM 624 C CA . GLU A 1 83 ? -3.664 -4.153 -3.473 1.00 95.62 83 GLU A CA 1
ATOM 625 C C . GLU A 1 83 ? -3.356 -3.498 -2.129 1.00 95.62 83 GLU A C 1
ATOM 627 O O . GLU A 1 83 ? -2.307 -3.735 -1.519 1.00 95.62 83 GLU A O 1
ATOM 632 N N . LEU A 1 84 ? -4.312 -2.707 -1.652 1.00 95.81 84 LEU A N 1
ATOM 633 C CA . LEU A 1 84 ? -4.234 -1.947 -0.418 1.00 95.81 84 LEU A CA 1
ATOM 634 C C . LEU A 1 84 ? -5.400 -2.280 0.498 1.00 95.81 84 LEU A C 1
ATOM 636 O O . LEU A 1 84 ? -6.506 -2.529 0.035 1.00 95.81 84 LEU A O 1
ATOM 640 N N . ALA A 1 85 ? -5.162 -2.243 1.801 1.00 95.81 85 ALA A N 1
ATOM 641 C CA . ALA A 1 85 ? -6.205 -2.426 2.796 1.00 95.81 85 ALA A CA 1
ATOM 642 C C . ALA A 1 85 ? -6.029 -1.463 3.964 1.00 95.81 85 ALA A C 1
ATOM 644 O O . ALA A 1 85 ? -4.921 -1.024 4.284 1.00 95.81 85 ALA A O 1
ATOM 645 N N . ARG A 1 86 ? -7.144 -1.168 4.628 1.00 93.38 86 ARG A N 1
ATOM 646 C CA . ARG A 1 86 ? -7.186 -0.401 5.872 1.00 93.38 86 ARG A CA 1
ATOM 647 C C . ARG A 1 86 ? -7.413 -1.384 7.014 1.00 93.38 86 ARG A C 1
ATOM 649 O O . ARG A 1 86 ? -8.509 -1.915 7.150 1.00 93.38 86 ARG A O 1
ATOM 656 N N . ILE A 1 87 ? -6.382 -1.645 7.814 1.00 92.06 87 ILE A N 1
ATOM 657 C CA . ILE A 1 87 ? -6.447 -2.633 8.903 1.00 92.06 87 ILE A CA 1
ATOM 658 C C . ILE A 1 87 ? -5.861 -2.002 10.160 1.00 92.06 87 ILE A C 1
ATOM 660 O O . ILE A 1 87 ? -4.721 -1.530 10.150 1.00 92.06 87 ILE A O 1
ATOM 664 N N . ASP A 1 88 ? -6.654 -1.963 11.230 1.00 90.56 88 ASP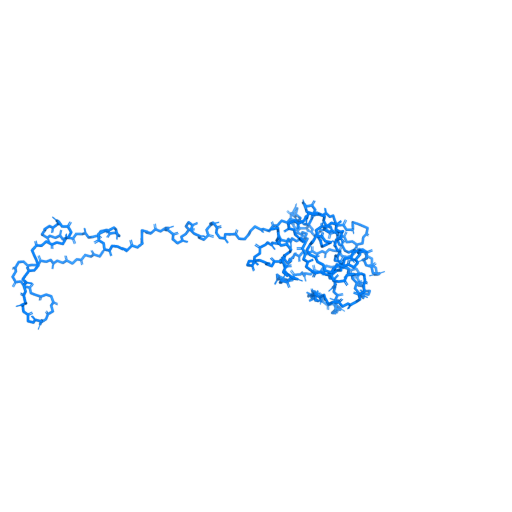 A N 1
ATOM 665 C CA . ASP A 1 88 ? -6.265 -1.435 12.543 1.00 90.56 88 ASP A CA 1
ATOM 666 C C . ASP A 1 88 ? -5.648 -0.023 12.482 1.00 90.56 88 ASP A C 1
ATOM 668 O O . ASP A 1 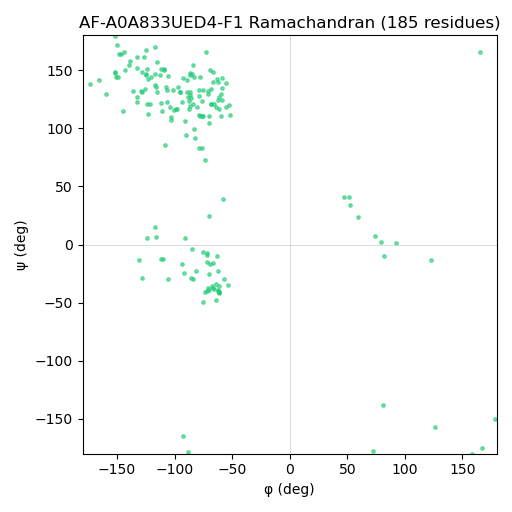88 ? -4.639 0.270 13.123 1.00 90.56 88 ASP A O 1
ATOM 672 N N . GLY A 1 89 ? -6.221 0.859 11.651 1.00 89.56 89 GLY A N 1
ATOM 673 C CA . GLY A 1 89 ? -5.743 2.238 11.466 1.00 89.56 89 GLY A CA 1
ATOM 674 C C . GLY A 1 89 ? -4.446 2.375 10.657 1.00 89.56 89 GLY A C 1
ATOM 675 O O . GLY A 1 89 ? -3.904 3.474 10.552 1.00 89.56 89 GLY A O 1
ATOM 676 N N . ASN A 1 90 ? -3.946 1.289 10.065 1.00 90.00 90 ASN A N 1
ATOM 677 C CA . ASN A 1 90 ? -2.761 1.291 9.212 1.00 90.00 90 ASN A CA 1
ATOM 678 C C . ASN A 1 90 ? -3.132 1.050 7.749 1.00 90.00 90 ASN A C 1
ATOM 680 O O . ASN A 1 90 ? -4.102 0.350 7.441 1.00 90.00 90 ASN A O 1
ATOM 684 N N . L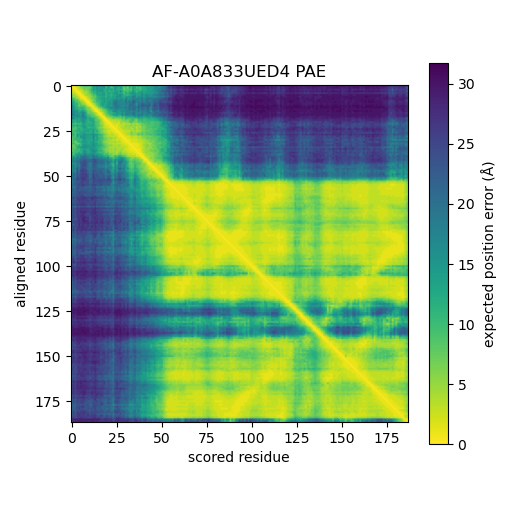EU A 1 91 ? -2.313 1.594 6.854 1.00 92.62 91 LEU A N 1
ATOM 685 C CA . LEU A 1 91 ? -2.294 1.196 5.458 1.00 92.62 91 LEU A CA 1
ATOM 686 C C . LEU A 1 91 ? -1.506 -0.106 5.347 1.00 92.62 91 LEU A C 1
ATOM 688 O O . LEU A 1 91 ? -0.366 -0.195 5.809 1.00 92.62 91 LEU A O 1
ATOM 692 N N . TRP A 1 92 ? -2.112 -1.097 4.716 1.00 93.62 92 TRP A N 1
ATOM 693 C CA . TRP A 1 92 ? -1.481 -2.360 4.373 1.00 93.62 92 TRP A CA 1
ATOM 694 C C . TRP A 1 92 ? -1.350 -2.481 2.866 1.00 93.62 92 TRP A C 1
ATOM 696 O O . TRP A 1 92 ? -2.223 -2.029 2.130 1.00 93.62 92 TRP A O 1
ATOM 706 N N . ILE A 1 93 ? -0.271 -3.116 2.421 1.00 92.94 93 ILE A N 1
ATOM 707 C CA . ILE A 1 93 ? -0.001 -3.411 1.014 1.00 92.94 93 ILE A CA 1
ATOM 708 C C . ILE A 1 93 ? 0.248 -4.903 0.828 1.00 92.94 93 ILE A C 1
ATOM 710 O O . ILE A 1 93 ? 0.849 -5.545 1.692 1.00 92.94 93 ILE A O 1
ATOM 714 N N . ARG A 1 94 ? -0.177 -5.448 -0.312 1.00 92.00 94 ARG A N 1
ATOM 715 C CA . ARG A 1 94 ? 0.208 -6.778 -0.796 1.00 92.00 94 ARG A CA 1
ATOM 716 C C . ARG A 1 94 ? 0.154 -6.828 -2.320 1.00 92.00 94 ARG A C 1
ATOM 718 O O . ARG A 1 94 ? -0.254 -5.865 -2.964 1.00 92.00 94 ARG A O 1
ATOM 725 N N . GLY A 1 95 ? 0.489 -7.984 -2.882 1.00 91.94 95 GLY A N 1
ATOM 726 C CA . GLY A 1 95 ? 0.130 -8.322 -4.255 1.00 91.94 95 GLY A CA 1
ATOM 727 C C . GLY A 1 95 ? 1.324 -8.727 -5.094 1.00 91.94 95 GLY A C 1
ATOM 728 O O . GLY A 1 95 ? 2.344 -9.186 -4.575 1.00 91.94 95 GLY A O 1
ATOM 729 N N . MET A 1 96 ? 1.180 -8.591 -6.406 1.00 90.88 96 MET A N 1
ATOM 730 C CA . MET A 1 96 ? 2.207 -8.967 -7.370 1.00 90.88 96 MET A CA 1
ATOM 731 C C . MET A 1 96 ? 2.404 -7.856 -8.394 1.00 90.88 96 MET A C 1
ATOM 733 O O . MET A 1 96 ? 1.484 -7.098 -8.694 1.00 90.88 96 MET A O 1
ATOM 737 N N . LEU A 1 97 ? 3.611 -7.770 -8.943 1.00 90.31 97 LEU A N 1
ATOM 738 C CA . LEU A 1 97 ? 3.903 -6.898 -10.075 1.00 90.31 97 LEU A CA 1
ATOM 739 C C . LEU A 1 97 ? 4.896 -7.570 -11.017 1.00 90.31 97 LEU A C 1
ATOM 741 O O . LEU A 1 97 ? 5.750 -8.346 -10.584 1.00 90.31 97 LEU A O 1
ATOM 745 N N . ASN A 1 98 ? 4.793 -7.248 -12.300 1.00 90.44 98 ASN A N 1
ATOM 746 C CA . ASN A 1 98 ? 5.798 -7.567 -13.302 1.00 90.44 98 ASN A CA 1
ATOM 747 C C . ASN A 1 98 ? 6.589 -6.296 -13.634 1.00 90.44 98 ASN A C 1
ATOM 749 O O . ASN A 1 98 ? 6.017 -5.313 -14.103 1.00 90.44 98 ASN A O 1
ATOM 753 N N . HIS A 1 99 ? 7.894 -6.298 -13.376 1.00 89.12 99 HIS A N 1
ATOM 754 C CA . HIS A 1 99 ? 8.798 -5.203 -13.718 1.00 89.12 99 HIS A CA 1
ATOM 755 C C . HIS A 1 99 ? 9.294 -5.378 -15.160 1.00 89.12 99 HIS A C 1
ATOM 757 O O . HIS A 1 99 ? 9.821 -6.433 -15.513 1.00 89.12 99 HIS A O 1
ATOM 763 N N . LYS A 1 100 ? 9.125 -4.357 -16.008 1.00 88.25 100 LYS A N 1
ATOM 764 C CA . LYS A 1 100 ? 9.230 -4.499 -17.474 1.00 88.25 100 LYS A CA 1
ATOM 765 C C . LYS A 1 100 ? 10.641 -4.388 -18.039 1.00 88.25 100 LYS A C 1
ATOM 767 O O . LYS A 1 100 ? 10.918 -4.950 -19.095 1.00 88.25 100 LYS A O 1
ATOM 772 N N . TYR A 1 101 ? 11.529 -3.643 -17.388 1.00 83.19 101 TYR A N 1
ATOM 773 C CA . TYR A 1 101 ? 12.868 -3.366 -17.914 1.00 83.19 101 TYR A CA 1
ATOM 774 C C . TYR A 1 101 ? 13.919 -3.313 -16.807 1.00 83.19 101 TYR A C 1
ATOM 776 O O . TYR A 1 101 ? 13.592 -3.257 -15.630 1.00 83.19 101 TYR A O 1
ATOM 784 N N . TYR A 1 102 ? 15.196 -3.356 -17.178 1.00 83.75 102 TYR A N 1
ATOM 785 C CA . TYR A 1 102 ? 16.288 -3.167 -16.228 1.00 83.75 102 TYR A CA 1
ATOM 786 C C . TYR A 1 102 ? 16.413 -1.683 -15.885 1.00 83.75 102 TYR A C 1
ATOM 788 O O . TYR A 1 102 ? 16.779 -0.880 -16.744 1.00 83.75 102 TYR A O 1
ATOM 796 N N . GLY A 1 103 ? 16.071 -1.292 -14.661 1.00 81.00 103 GLY A N 1
ATOM 797 C CA . GLY A 1 103 ? 16.066 0.121 -14.287 1.00 81.00 103 GLY A CA 1
ATOM 798 C C . GLY A 1 103 ? 15.362 0.404 -12.968 1.00 81.00 103 GLY A C 1
ATOM 799 O O . GLY A 1 103 ? 14.933 -0.515 -12.275 1.00 81.00 103 GLY A O 1
ATOM 800 N N . ASN A 1 104 ? 15.248 1.696 -12.654 1.00 76.62 104 ASN A N 1
ATOM 801 C CA . ASN A 1 104 ? 14.427 2.202 -11.558 1.00 76.62 104 ASN A CA 1
ATOM 802 C C . ASN A 1 104 ? 13.035 2.580 -12.083 1.00 76.62 104 ASN A C 1
ATOM 804 O O . ASN A 1 104 ? 12.921 3.435 -12.967 1.00 76.62 104 ASN A O 1
ATOM 808 N N . ALA A 1 105 ? 11.987 1.984 -11.518 1.00 71.88 105 ALA A N 1
ATOM 809 C CA . ALA A 1 105 ? 10.602 2.407 -11.679 1.00 71.88 105 ALA A CA 1
ATOM 810 C C . ALA A 1 105 ? 10.244 3.425 -10.588 1.00 71.88 105 ALA A C 1
ATOM 812 O O . ALA A 1 105 ? 9.869 3.057 -9.476 1.00 71.88 105 ALA A O 1
ATOM 813 N N . ASN A 1 106 ? 10.373 4.719 -10.892 1.00 79.88 106 ASN A N 1
ATOM 814 C CA . ASN A 1 106 ? 10.030 5.786 -9.950 1.00 79.88 106 ASN A CA 1
ATOM 815 C C . ASN A 1 106 ? 8.984 6.744 -10.528 1.00 79.88 106 ASN A C 1
ATOM 817 O O . ASN A 1 106 ? 9.315 7.487 -11.453 1.00 79.88 106 ASN A O 1
ATOM 821 N N . PRO A 1 107 ? 7.751 6.765 -9.982 1.00 86.25 107 PRO A N 1
ATOM 822 C CA . PRO A 1 107 ? 7.195 5.839 -8.976 1.00 86.25 107 PRO A CA 1
ATOM 823 C C . PRO A 1 107 ? 6.875 4.451 -9.555 1.00 86.25 107 PRO A C 1
ATOM 825 O O . PRO A 1 107 ? 6.756 4.303 -10.768 1.00 86.25 107 PRO A O 1
ATOM 828 N N . ILE A 1 108 ? 6.656 3.460 -8.690 1.00 89.38 108 ILE A N 1
ATOM 829 C CA . ILE A 1 108 ? 5.934 2.219 -9.017 1.00 89.38 108 ILE A CA 1
ATOM 830 C C . ILE A 1 108 ? 4.435 2.518 -9.097 1.00 89.38 108 ILE A C 1
ATOM 832 O O . ILE A 1 108 ? 3.787 2.181 -10.084 1.00 89.38 108 ILE A O 1
ATOM 836 N N . PHE A 1 109 ? 3.889 3.196 -8.085 1.00 92.19 109 PHE A N 1
ATOM 837 C CA . PHE A 1 109 ? 2.535 3.744 -8.111 1.00 92.19 109 PHE A CA 1
ATOM 838 C C . PHE A 1 109 ? 2.428 5.021 -7.289 1.00 92.19 109 PHE A C 1
ATOM 840 O O . PHE A 1 109 ? 3.266 5.300 -6.429 1.00 92.19 109 PHE A O 1
ATOM 847 N N . THR A 1 110 ? 1.347 5.753 -7.529 1.00 92.56 110 THR A N 1
ATOM 848 C CA . THR A 1 110 ? 0.989 6.968 -6.803 1.00 92.56 110 THR A CA 1
ATOM 849 C C . THR A 1 110 ? -0.419 6.836 -6.245 1.00 92.56 110 THR A C 1
ATOM 851 O O . THR A 1 110 ? -1.338 6.450 -6.963 1.00 92.56 110 THR A O 1
ATOM 854 N N . LEU A 1 111 ? -0.603 7.194 -4.979 1.00 93.38 111 LEU A N 1
ATOM 855 C CA . LEU A 1 111 ? -1.897 7.319 -4.324 1.00 93.38 111 LEU A CA 1
ATOM 856 C C . LEU A 1 111 ? -2.402 8.746 -4.413 1.00 93.38 111 LEU A C 1
ATOM 858 O O . LEU A 1 111 ? -1.626 9.694 -4.292 1.00 93.38 111 LEU A O 1
ATOM 862 N N . ARG A 1 112 ? -3.718 8.880 -4.580 1.00 92.94 112 ARG A N 1
ATOM 863 C CA . ARG A 1 112 ? -4.445 10.157 -4.622 1.00 92.94 112 ARG A CA 1
ATOM 864 C C . ARG A 1 112 ? -5.623 10.194 -3.667 1.00 92.94 112 ARG A C 1
ATOM 866 O O . ARG A 1 112 ? -5.951 11.263 -3.169 1.00 92.94 112 ARG A O 1
ATOM 873 N N . ASP A 1 113 ? -6.232 9.048 -3.382 1.00 94.00 113 ASP A N 1
ATOM 874 C CA . ASP A 1 113 ? -7.297 8.982 -2.391 1.00 94.00 113 ASP A CA 1
ATOM 875 C C . ASP A 1 113 ? -6.738 9.296 -0.999 1.00 94.00 113 ASP A C 1
ATOM 877 O O . ASP A 1 113 ? -5.847 8.606 -0.495 1.00 94.00 113 ASP A O 1
ATOM 881 N N . LYS A 1 114 ? -7.288 10.341 -0.376 1.00 91.62 114 LYS A N 1
ATOM 882 C CA . LYS A 1 114 ? -6.938 10.779 0.976 1.00 91.62 114 LYS A CA 1
ATOM 883 C C . LYS A 1 114 ? -7.128 9.692 2.036 1.00 91.62 114 LYS A C 1
ATOM 885 O O . LYS A 1 114 ? -6.381 9.649 3.004 1.00 91.62 114 LYS A O 1
ATOM 890 N N . ASN A 1 115 ? -8.080 8.778 1.837 1.00 92.62 115 ASN A N 1
ATOM 891 C CA . ASN A 1 115 ? -8.395 7.712 2.791 1.00 92.62 115 ASN A CA 1
ATOM 892 C C . ASN A 1 115 ? -7.319 6.616 2.852 1.00 92.62 115 ASN A C 1
ATOM 894 O O . ASN A 1 115 ? -7.389 5.740 3.715 1.00 92.62 115 ASN A O 1
ATOM 898 N N . TYR A 1 116 ? -6.351 6.657 1.932 1.00 93.38 116 TYR A N 1
ATOM 899 C CA . TYR A 1 116 ? -5.228 5.727 1.827 1.00 93.38 116 TYR A CA 1
ATOM 900 C C . TYR A 1 116 ? -3.878 6.430 2.029 1.00 93.38 116 TYR A C 1
ATOM 902 O O . TYR A 1 116 ? -2.838 5.868 1.699 1.00 93.38 116 TYR A O 1
ATOM 910 N N . LYS A 1 117 ? -3.864 7.660 2.556 1.00 90.44 117 LYS A N 1
ATOM 911 C CA . LYS A 1 117 ? -2.629 8.408 2.832 1.00 90.44 117 LYS A CA 1
ATOM 912 C C . LYS A 1 117 ? -2.073 8.059 4.203 1.00 90.44 117 LYS A C 1
ATOM 914 O O . LYS A 1 117 ? -2.831 7.789 5.130 1.00 90.44 117 LYS A O 1
ATOM 919 N N . VAL A 1 118 ? -0.752 8.092 4.340 1.00 87.88 118 VAL A N 1
ATOM 920 C CA . VAL A 1 118 ? -0.033 7.889 5.611 1.00 87.88 118 VAL A CA 1
ATOM 921 C C . VAL A 1 118 ? 0.887 9.072 5.906 1.00 87.88 118 VAL A C 1
ATOM 923 O O . VAL A 1 118 ? 1.151 9.884 5.026 1.00 87.88 118 VAL A O 1
ATOM 926 N N . PHE A 1 119 ? 1.422 9.190 7.119 1.00 82.75 119 PHE A N 1
ATOM 927 C CA . PHE A 1 119 ? 2.482 10.172 7.377 1.00 82.75 119 PHE A CA 1
ATOM 928 C C . PHE A 1 119 ? 3.779 9.772 6.652 1.00 82.75 119 PHE A C 1
ATOM 930 O O . PHE A 1 119 ? 4.318 8.696 6.906 1.00 82.75 119 PHE A O 1
ATOM 937 N N . ALA A 1 120 ? 4.286 10.636 5.767 1.00 76.19 120 ALA A N 1
ATOM 938 C CA . ALA A 1 120 ? 5.526 10.419 5.017 1.00 76.19 120 ALA A CA 1
ATOM 939 C C . ALA A 1 120 ? 6.267 11.746 4.806 1.00 76.19 120 ALA A C 1
ATOM 941 O O . ALA A 1 120 ? 5.773 12.623 4.105 1.00 76.19 120 ALA A O 1
ATOM 942 N N . THR A 1 121 ? 7.456 11.919 5.380 1.00 64.81 121 THR A N 1
ATOM 943 C CA . THR A 1 121 ? 8.161 13.210 5.343 1.00 64.81 121 THR A CA 1
ATOM 944 C C . THR A 1 121 ? 8.923 13.405 4.033 1.00 64.81 121 THR A C 1
ATOM 946 O O . THR A 1 121 ? 10.095 13.063 3.908 1.00 64.81 121 THR A O 1
ATOM 949 N N . GLY A 1 122 ? 8.259 14.022 3.058 1.00 69.50 122 GLY A N 1
ATOM 950 C CA . GLY A 1 122 ? 8.928 14.644 1.918 1.00 69.50 122 GLY A CA 1
ATOM 951 C C . GLY A 1 122 ? 9.535 13.717 0.874 1.00 69.50 122 GLY A C 1
ATOM 952 O O . GLY A 1 122 ? 9.441 12.492 0.971 1.00 69.50 122 GLY A O 1
ATOM 953 N N . PRO A 1 123 ? 10.191 14.319 -0.136 1.00 66.44 123 PRO A N 1
ATOM 954 C CA . PRO A 1 123 ? 10.978 13.583 -1.120 1.00 66.44 123 PRO A CA 1
ATOM 955 C C . PRO A 1 123 ? 12.325 13.101 -0.546 1.00 66.44 123 PRO A C 1
ATOM 957 O O . PRO A 1 123 ? 13.071 12.400 -1.229 1.00 66.44 123 PRO A O 1
ATOM 960 N N . SER A 1 124 ? 12.670 13.504 0.686 1.00 58.75 124 SER A N 1
ATOM 961 C CA . SER A 1 124 ? 13.920 13.146 1.360 1.00 58.75 124 SER A CA 1
ATOM 962 C C . SER A 1 124 ? 13.815 11.788 2.063 1.00 58.75 124 SER A C 1
ATOM 964 O O . SER A 1 124 ? 12.771 11.384 2.558 1.00 58.75 124 SER A O 1
ATOM 966 N N . TYR A 1 125 ? 14.930 11.060 2.099 1.00 55.38 125 TYR A N 1
ATOM 967 C CA . TYR A 1 125 ? 15.034 9.620 2.364 1.00 55.38 125 TYR A CA 1
ATOM 968 C C . TYR A 1 125 ? 14.747 9.133 3.807 1.00 55.38 125 TYR A C 1
ATOM 970 O O . TYR A 1 125 ? 15.230 8.060 4.177 1.00 55.38 125 TYR A O 1
ATOM 978 N N . ALA A 1 126 ? 13.980 9.846 4.629 1.00 43.69 126 ALA A N 1
ATOM 979 C CA . ALA A 1 126 ? 13.661 9.436 6.003 1.00 43.69 126 ALA A CA 1
ATOM 980 C C . ALA A 1 126 ? 12.276 9.949 6.415 1.00 43.69 126 ALA A C 1
ATOM 982 O O . ALA A 1 126 ? 12.030 11.091 6.050 1.00 43.69 126 ALA A O 1
ATOM 983 N N . PRO A 1 127 ? 11.441 9.229 7.210 1.00 47.25 127 PRO A N 1
ATOM 984 C CA . PRO A 1 127 ? 11.411 7.809 7.559 1.00 47.25 127 PRO A CA 1
ATOM 985 C C . PRO A 1 127 ? 10.252 7.097 6.836 1.00 47.25 127 PRO A C 1
ATOM 987 O O . PRO A 1 127 ? 9.114 7.557 6.805 1.00 47.25 127 PRO A O 1
ATOM 990 N N . ILE A 1 128 ? 10.548 5.953 6.239 1.00 54.19 128 ILE A N 1
ATOM 991 C CA . ILE A 1 128 ? 9.652 5.297 5.296 1.00 54.19 128 ILE A CA 1
ATOM 992 C C . ILE A 1 128 ? 9.634 3.817 5.631 1.00 54.19 128 ILE A C 1
ATOM 994 O O . ILE A 1 128 ? 10.703 3.226 5.797 1.00 54.19 128 ILE A O 1
ATOM 998 N N . ALA A 1 129 ? 8.450 3.213 5.725 1.00 58.72 129 ALA A N 1
ATOM 999 C CA . ALA A 1 129 ? 8.358 1.764 5.793 1.00 58.72 129 ALA A CA 1
ATOM 1000 C C . ALA A 1 129 ? 9.072 1.163 4.578 1.00 58.72 129 ALA A C 1
ATOM 1002 O O . ALA A 1 129 ? 8.717 1.423 3.426 1.00 58.72 129 ALA A O 1
ATOM 1003 N N . PHE A 1 130 ? 10.117 0.389 4.850 1.00 59.25 130 PHE A N 1
ATOM 1004 C CA . PHE A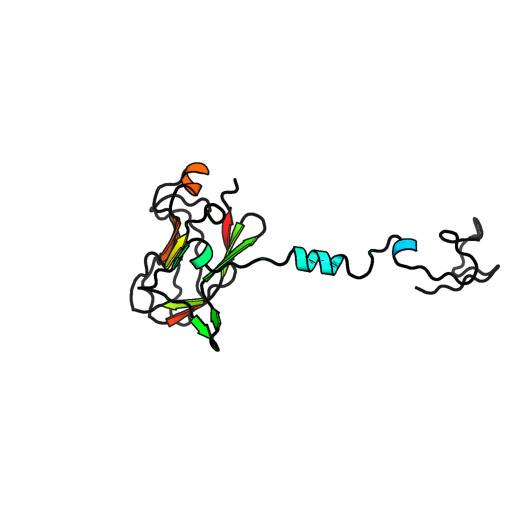 1 130 ? 10.791 -0.390 3.830 1.00 59.25 130 PHE A CA 1
ATOM 1005 C C . PHE A 1 130 ? 9.905 -1.580 3.514 1.00 59.25 130 PHE A C 1
ATOM 1007 O O . PHE A 1 130 ? 9.754 -2.475 4.343 1.00 59.25 130 PHE A O 1
ATOM 1014 N N . ILE A 1 131 ? 9.325 -1.576 2.319 1.00 65.31 131 ILE A N 1
ATOM 1015 C CA . ILE A 1 131 ? 8.593 -2.739 1.837 1.00 65.31 131 ILE A CA 1
ATOM 1016 C C . ILE A 1 131 ? 9.618 -3.649 1.168 1.00 65.31 131 ILE A C 1
ATOM 1018 O O . ILE A 1 131 ? 10.329 -3.257 0.237 1.00 65.31 131 ILE A O 1
ATOM 1022 N N . LEU A 1 132 ? 9.745 -4.856 1.708 1.00 61.16 132 LEU A N 1
ATOM 1023 C CA . LEU A 1 132 ? 10.630 -5.878 1.167 1.00 61.16 132 LEU A CA 1
ATOM 1024 C C . LEU A 1 132 ? 9.866 -6.704 0.137 1.00 61.16 132 LEU A C 1
ATOM 1026 O O . LEU A 1 132 ? 8.767 -7.192 0.417 1.00 61.16 132 LEU A O 1
ATOM 1030 N N . PHE A 1 133 ? 10.469 -6.895 -1.034 1.00 65.00 133 PHE A N 1
ATOM 1031 C CA . PHE A 1 133 ? 10.008 -7.904 -1.979 1.00 65.00 133 PHE A CA 1
ATOM 1032 C C . PHE A 1 133 ? 10.691 -9.236 -1.715 1.00 65.00 133 PHE A C 1
ATOM 1034 O O . PHE A 1 133 ? 11.901 -9.296 -1.499 1.00 65.00 133 PHE A O 1
ATOM 1041 N N . ALA A 1 134 ? 9.928 -10.317 -1.850 1.00 56.59 134 ALA A N 1
ATOM 1042 C CA . ALA A 1 134 ? 10.513 -11.617 -2.126 1.00 56.59 134 ALA A CA 1
ATOM 1043 C C . ALA A 1 134 ? 10.746 -11.699 -3.644 1.00 56.59 134 ALA A C 1
ATOM 1045 O O . ALA A 1 134 ? 9.805 -11.936 -4.403 1.00 56.59 134 ALA A O 1
ATOM 1046 N N . SER A 1 135 ? 11.978 -11.452 -4.095 1.00 59.03 135 SER A N 1
ATOM 1047 C CA . SER A 1 135 ? 12.406 -11.762 -5.466 1.00 59.03 135 SER A CA 1
ATOM 1048 C C . SER A 1 135 ? 13.429 -12.894 -5.433 1.00 59.03 135 SER A C 1
ATOM 1050 O O . SER A 1 135 ? 14.158 -13.050 -4.454 1.00 59.03 135 SER A O 1
ATOM 1052 N N . SER A 1 136 ? 13.491 -13.699 -6.494 1.00 51.06 136 SER A N 1
ATOM 1053 C CA . SER A 1 136 ? 14.469 -14.787 -6.582 1.00 51.06 136 SER A CA 1
ATOM 1054 C C . SER A 1 136 ? 15.904 -14.293 -6.803 1.00 51.06 136 SER A C 1
ATOM 1056 O O . SER A 1 136 ? 16.828 -15.085 -6.636 1.00 51.06 136 SER A O 1
ATOM 1058 N N . ASN A 1 137 ? 16.099 -13.022 -7.191 1.00 50.28 137 ASN A N 1
ATOM 1059 C CA . ASN A 1 137 ? 17.358 -12.573 -7.794 1.00 50.28 137 ASN A CA 1
ATOM 1060 C C . ASN A 1 137 ? 17.970 -11.300 -7.185 1.00 50.28 137 ASN A C 1
ATOM 1062 O O . ASN A 1 137 ? 19.131 -11.057 -7.470 1.00 50.28 137 ASN A O 1
ATOM 1066 N N . ASP A 1 138 ? 17.257 -10.516 -6.368 1.00 53.38 138 ASP A N 1
ATOM 1067 C CA . ASP A 1 138 ? 17.820 -9.392 -5.596 1.00 53.38 138 ASP A CA 1
ATOM 1068 C C . ASP A 1 138 ? 16.856 -8.910 -4.494 1.00 53.38 138 ASP A C 1
ATOM 1070 O O . ASP A 1 138 ? 15.639 -8.823 -4.696 1.00 53.38 138 ASP A O 1
ATOM 1074 N N . ASN A 1 139 ? 17.409 -8.551 -3.328 1.00 54.38 139 ASN A N 1
ATOM 1075 C CA . ASN A 1 139 ? 16.693 -7.912 -2.215 1.00 54.38 139 ASN A CA 1
ATOM 1076 C C . ASN A 1 139 ? 16.395 -6.444 -2.554 1.00 54.38 139 ASN A C 1
ATOM 1078 O O . ASN A 1 139 ? 17.018 -5.517 -2.034 1.00 54.38 139 ASN A O 1
ATOM 1082 N N . GLY A 1 140 ? 15.452 -6.232 -3.463 1.00 59.22 140 GLY A N 1
ATOM 1083 C CA . GLY A 1 140 ? 14.973 -4.907 -3.810 1.00 59.22 140 GLY A CA 1
ATOM 1084 C C . GLY A 1 140 ? 14.204 -4.277 -2.653 1.00 59.22 140 GLY A C 1
ATOM 1085 O O . GLY A 1 140 ? 13.193 -4.824 -2.212 1.00 59.22 140 GLY A O 1
ATOM 1086 N N . THR A 1 141 ? 14.654 -3.118 -2.168 1.00 66.06 141 THR A N 1
ATOM 1087 C CA . THR A 1 141 ? 13.869 -2.304 -1.236 1.00 66.06 141 THR A CA 1
ATOM 1088 C C . THR A 1 141 ? 13.134 -1.199 -1.985 1.00 66.06 141 THR A C 1
ATOM 1090 O O . THR A 1 141 ? 13.681 -0.498 -2.844 1.00 66.06 141 THR A O 1
ATOM 1093 N N . ILE A 1 142 ? 11.868 -1.034 -1.630 1.00 76.00 142 ILE A N 1
ATOM 1094 C CA . ILE A 1 142 ? 11.022 0.083 -2.049 1.00 76.00 142 ILE A CA 1
ATOM 1095 C C . ILE A 1 142 ? 10.642 0.920 -0.840 1.00 76.00 142 ILE A C 1
ATOM 1097 O O . ILE A 1 142 ? 10.662 0.470 0.309 1.00 76.00 142 ILE A O 1
ATOM 1101 N N . LYS A 1 143 ? 10.315 2.169 -1.136 1.00 77.50 143 LYS A N 1
ATOM 1102 C CA . LYS A 1 143 ? 10.081 3.238 -0.189 1.00 77.50 143 LYS A CA 1
ATOM 1103 C C . LYS A 1 143 ? 8.808 3.974 -0.545 1.00 77.50 143 LYS A C 1
ATOM 1105 O O . LYS A 1 143 ? 8.649 4.469 -1.653 1.00 77.50 143 LYS A O 1
ATOM 1110 N N . TYR A 1 144 ? 7.934 4.096 0.429 1.00 82.62 144 TYR A N 1
ATOM 1111 C CA . TYR A 1 144 ? 6.810 5.006 0.408 1.00 82.62 144 TYR A CA 1
ATOM 1112 C C . TYR A 1 144 ? 7.213 6.469 0.717 1.00 82.62 144 TYR A C 1
ATOM 1114 O O . TYR A 1 144 ? 7.579 6.785 1.841 1.00 82.62 144 TYR A O 1
ATOM 1122 N N . VAL A 1 145 ? 7.155 7.373 -0.260 1.00 83.00 145 VAL A N 1
ATOM 1123 C CA . VAL A 1 145 ? 7.512 8.805 -0.131 1.00 83.00 145 VAL A CA 1
ATOM 1124 C C . VAL A 1 145 ? 6.301 9.709 -0.384 1.00 83.00 145 VAL A C 1
ATOM 1126 O O . VAL A 1 145 ? 5.271 9.266 -0.891 1.00 83.00 145 VAL A O 1
ATOM 1129 N N . SER A 1 146 ? 6.449 11.002 -0.100 1.00 82.88 146 SER A N 1
ATOM 1130 C CA . SER A 1 146 ? 5.537 12.053 -0.564 1.00 82.88 146 SER A CA 1
ATOM 1131 C C . SER A 1 146 ? 6.217 12.920 -1.628 1.00 82.88 146 SER A C 1
ATOM 1133 O O . SER A 1 146 ? 7.437 13.096 -1.600 1.00 82.88 146 SER A O 1
ATOM 1135 N N . ASN A 1 147 ? 5.448 13.484 -2.565 1.00 79.38 147 ASN A N 1
ATOM 1136 C CA . ASN A 1 147 ? 5.983 14.432 -3.549 1.00 79.38 147 ASN A CA 1
ATOM 1137 C C . ASN A 1 147 ? 6.394 15.786 -2.925 1.00 79.38 147 ASN A C 1
ATOM 1139 O O . ASN A 1 147 ? 7.143 16.538 -3.546 1.00 79.38 147 ASN A O 1
ATOM 1143 N N . LEU A 1 148 ? 5.932 16.079 -1.705 1.00 80.50 148 LEU A N 1
ATOM 1144 C CA . LEU A 1 148 ? 6.242 17.272 -0.914 1.00 80.50 148 LEU A CA 1
ATOM 1145 C C . LEU A 1 148 ? 6.465 16.907 0.553 1.00 80.50 148 LEU A C 1
ATOM 1147 O O . LEU A 1 148 ? 6.013 15.863 1.022 1.00 80.50 148 LEU A O 1
ATOM 1151 N N . GLU A 1 149 ? 7.169 17.764 1.289 1.00 80.44 149 GLU A N 1
ATOM 1152 C CA . GLU A 1 149 ? 7.367 17.592 2.730 1.00 80.44 149 GLU A CA 1
ATOM 1153 C C . GLU A 1 149 ? 6.033 17.634 3.479 1.00 80.44 149 GLU A C 1
ATOM 1155 O O . GLU A 1 149 ? 5.269 18.585 3.350 1.00 80.44 149 GLU A O 1
ATOM 1160 N N . VAL A 1 150 ? 5.757 16.579 4.248 1.00 79.38 150 VAL A N 1
ATOM 1161 C CA . VAL A 1 150 ? 4.538 16.434 5.047 1.00 79.38 150 VAL A CA 1
ATOM 1162 C 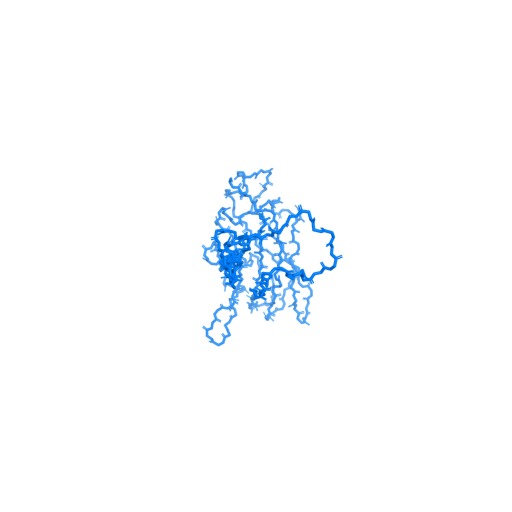C . VAL A 1 150 ? 4.914 16.533 6.511 1.00 79.38 150 VAL A C 1
ATOM 1164 O O . VAL A 1 150 ? 5.613 15.663 7.032 1.00 79.38 150 VAL A O 1
ATOM 1167 N N . TYR A 1 151 ? 4.431 17.581 7.167 1.00 79.38 151 TYR A N 1
ATOM 1168 C CA . TYR A 1 151 ? 4.689 17.840 8.583 1.00 79.38 151 TYR A CA 1
ATOM 1169 C C . TYR A 1 151 ? 3.447 17.658 9.463 1.00 79.38 151 TYR A C 1
ATOM 1171 O O . TYR A 1 151 ? 3.566 17.581 10.684 1.00 79.38 151 TYR A O 1
ATOM 1179 N N . ASP A 1 152 ? 2.271 17.558 8.843 1.00 84.31 152 ASP A N 1
ATOM 1180 C CA . ASP A 1 152 ? 0.971 17.448 9.496 1.00 84.31 152 ASP A CA 1
ATOM 1181 C C . ASP A 1 152 ? -0.027 16.652 8.634 1.00 84.31 152 ASP A C 1
ATOM 1183 O O . ASP A 1 152 ? 0.252 16.305 7.483 1.00 84.31 152 ASP A O 1
ATOM 1187 N N . GLU A 1 153 ? -1.187 16.338 9.214 1.00 83.62 153 GLU A N 1
ATOM 1188 C CA . GLU A 1 153 ? -2.258 15.558 8.580 1.00 83.62 153 GLU A CA 1
ATOM 1189 C C . GLU A 1 153 ? -2.824 16.235 7.331 1.00 83.62 153 GLU A C 1
ATOM 1191 O O . GLU A 1 153 ? -3.037 15.577 6.313 1.00 83.62 153 GLU A O 1
ATOM 1196 N N . GLN A 1 154 ? -3.029 17.553 7.381 1.00 85.56 154 GLN A N 1
ATOM 1197 C CA . GLN A 1 154 ? -3.625 18.299 6.276 1.00 85.56 154 GLN A CA 1
ATOM 1198 C C . GLN A 1 154 ? -2.716 18.250 5.047 1.00 85.56 154 GLN A C 1
ATOM 1200 O O . GLN A 1 154 ? -3.141 17.882 3.954 1.00 85.56 154 GLN A O 1
ATOM 1205 N N . THR A 1 155 ? -1.430 18.516 5.253 1.00 84.62 155 THR A N 1
ATOM 1206 C CA . THR A 1 155 ? -0.413 18.423 4.212 1.00 84.62 155 THR A CA 1
ATOM 1207 C C . THR A 1 155 ? -0.309 16.994 3.685 1.00 84.62 155 THR A C 1
ATOM 1209 O O . THR A 1 155 ? -0.114 16.806 2.493 1.00 84.62 155 THR A O 1
ATOM 1212 N N . ALA A 1 156 ? -0.483 15.970 4.527 1.00 84.81 156 ALA A N 1
ATOM 1213 C CA . ALA A 1 156 ? -0.431 14.570 4.098 1.00 84.81 156 ALA A CA 1
ATOM 1214 C C . ALA A 1 156 ? -1.603 14.183 3.183 1.00 84.81 156 ALA A C 1
ATOM 1216 O O . ALA A 1 156 ? -1.436 13.377 2.263 1.00 84.81 156 ALA A O 1
ATOM 1217 N N . ILE A 1 157 ? -2.781 14.746 3.456 1.00 87.19 157 ILE A N 1
ATOM 1218 C CA . ILE A 1 157 ? -4.014 14.552 2.687 1.00 87.19 157 ILE A CA 1
ATOM 1219 C C . ILE A 1 157 ? -3.922 15.230 1.315 1.00 87.19 157 ILE A C 1
ATOM 1221 O O . ILE A 1 157 ? -4.383 14.657 0.327 1.00 87.19 157 ILE A O 1
ATOM 1225 N N . ASP A 1 158 ? -3.315 16.415 1.248 1.00 87.31 158 ASP A N 1
ATOM 1226 C CA . ASP A 1 158 ? -3.341 17.278 0.059 1.00 87.31 158 ASP A CA 1
ATOM 1227 C C . ASP A 1 158 ? -2.264 16.951 -0.992 1.00 87.31 158 ASP A C 1
ATOM 1229 O O . ASP A 1 158 ? -2.234 17.554 -2.068 1.00 87.31 158 ASP A O 1
ATOM 1233 N N . VAL A 1 159 ? -1.375 15.997 -0.708 1.00 88.06 159 VAL A N 1
ATOM 1234 C CA . VAL A 1 159 ? -0.202 15.695 -1.540 1.00 88.06 159 VAL A CA 1
ATOM 1235 C C . VAL A 1 159 ? -0.243 14.290 -2.125 1.00 88.06 159 VAL A C 1
ATOM 1237 O O . VAL A 1 159 ? -0.719 13.342 -1.497 1.00 88.06 159 VAL A O 1
ATOM 1240 N N . ASP A 1 160 ? 0.296 14.120 -3.334 1.00 91.19 160 ASP A N 1
ATOM 1241 C CA . ASP A 1 160 ? 0.464 12.801 -3.945 1.00 91.19 160 ASP A CA 1
ATOM 1242 C C . ASP A 1 160 ? 1.529 12.011 -3.167 1.00 91.19 160 ASP A C 1
ATOM 1244 O O . ASP A 1 160 ? 2.611 12.509 -2.855 1.00 91.19 160 ASP A O 1
ATOM 1248 N N . GLN A 1 161 ? 1.219 10.749 -2.863 1.00 89.31 161 GLN A N 1
ATOM 1249 C CA . GLN A 1 161 ? 2.126 9.859 -2.138 1.00 89.31 161 GLN A CA 1
ATOM 1250 C C . GLN A 1 161 ? 2.485 8.697 -3.036 1.00 89.31 161 GLN A C 1
ATOM 1252 O O . GLN A 1 161 ? 1.637 8.183 -3.756 1.00 89.31 161 GLN A O 1
ATOM 1257 N N . MET A 1 162 ? 3.750 8.323 -3.047 1.00 88.38 162 MET A N 1
ATOM 1258 C CA . MET A 1 162 ? 4.324 7.510 -4.102 1.00 88.38 162 MET A CA 1
ATOM 1259 C C . MET A 1 162 ? 5.064 6.341 -3.481 1.00 88.38 162 MET A C 1
ATOM 1261 O O . MET A 1 162 ? 5.905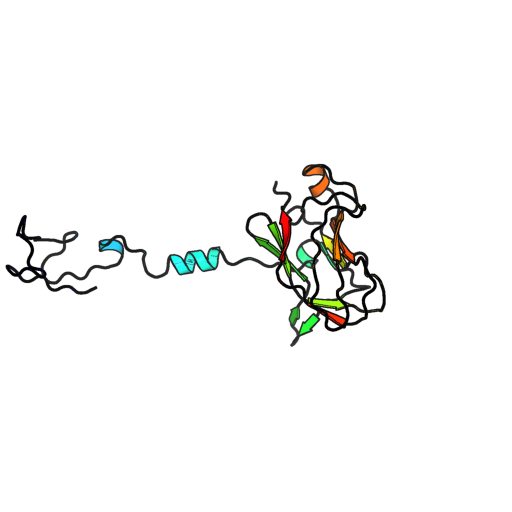 6.524 -2.605 1.00 88.38 162 MET A O 1
ATOM 1265 N N . LEU A 1 163 ? 4.816 5.138 -3.982 1.00 88.00 163 LEU A N 1
ATOM 1266 C CA . LEU A 1 163 ? 5.730 4.037 -3.747 1.00 88.00 163 LEU A CA 1
ATOM 1267 C C . LEU A 1 163 ? 6.850 4.110 -4.784 1.00 88.00 163 LEU A C 1
ATOM 1269 O O . LEU A 1 163 ? 6.602 4.063 -5.986 1.00 88.00 163 LEU A O 1
ATOM 1273 N N . THR A 1 164 ? 8.082 4.221 -4.315 1.00 83.75 164 THR A N 1
ATOM 1274 C CA . THR A 1 164 ? 9.287 4.425 -5.121 1.00 83.75 164 THR A CA 1
ATOM 1275 C C . THR A 1 164 ? 10.278 3.296 -4.918 1.00 83.75 164 THR A C 1
ATOM 1277 O O . THR A 1 164 ? 10.439 2.754 -3.829 1.00 83.75 164 THR A O 1
ATOM 1280 N N . GLN A 1 165 ? 10.961 2.945 -5.988 1.00 81.50 165 GLN A N 1
ATOM 1281 C CA . GLN A 1 165 ? 12.067 2.018 -6.034 1.00 81.50 165 GLN A CA 1
ATOM 1282 C C . GLN A 1 165 ? 13.387 2.737 -5.763 1.00 81.50 165 GLN A C 1
ATOM 1284 O O . GLN A 1 165 ? 13.768 3.683 -6.454 1.00 81.50 165 GLN A O 1
ATOM 1289 N N . GLN A 1 166 ? 14.120 2.270 -4.754 1.00 74.62 166 GLN A N 1
ATOM 1290 C CA . GLN A 1 166 ? 15.412 2.860 -4.410 1.00 74.62 166 GLN A CA 1
ATOM 1291 C C . GLN A 1 166 ? 16.565 2.298 -5.258 1.00 74.62 166 GLN A C 1
ATOM 1293 O O . GLN A 1 166 ? 17.549 2.997 -5.497 1.00 74.62 166 GLN A O 1
ATOM 1298 N N . TYR A 1 167 ? 16.452 1.047 -5.701 1.00 77.31 167 TYR A N 1
ATOM 1299 C CA . TYR A 1 167 ? 17.533 0.302 -6.346 1.00 77.31 167 TYR A CA 1
ATOM 1300 C C . TYR A 1 167 ? 17.090 -0.285 -7.670 1.00 77.31 167 TYR A C 1
ATOM 1302 O O . TYR A 1 167 ? 15.943 -0.689 -7.783 1.00 77.31 167 TYR A O 1
ATOM 1310 N N . THR A 1 168 ? 18.001 -0.409 -8.631 1.00 81.06 168 THR A N 1
ATOM 1311 C CA . THR A 1 168 ? 17.711 -0.986 -9.948 1.00 81.06 168 THR A CA 1
ATOM 1312 C C . THR A 1 168 ? 17.211 -2.415 -9.818 1.00 81.06 168 THR A C 1
ATOM 1314 O O . THR A 1 168 ? 17.850 -3.229 -9.158 1.00 81.06 168 THR A O 1
ATOM 1317 N N . PHE A 1 169 ? 16.086 -2.725 -10.462 1.00 79.81 169 PHE A N 1
ATOM 1318 C CA . PHE A 1 169 ? 15.535 -4.077 -10.511 1.00 79.81 169 PHE A CA 1
ATOM 1319 C C . PHE A 1 169 ? 15.779 -4.675 -11.892 1.00 79.81 169 PHE A C 1
ATOM 1321 O O . PHE A 1 169 ? 15.733 -3.983 -12.915 1.00 79.81 169 PHE A O 1
ATOM 1328 N N . LEU A 1 170 ? 16.025 -5.983 -11.914 1.00 83.88 170 LEU A N 1
ATOM 1329 C CA . LEU A 1 170 ? 15.928 -6.773 -13.133 1.00 83.88 170 LEU A CA 1
ATOM 1330 C C . LEU A 1 170 ? 14.454 -6.889 -13.555 1.00 83.88 170 LEU A C 1
ATOM 1332 O O . LEU A 1 170 ? 13.573 -6.889 -12.691 1.00 83.88 170 LEU A O 1
ATOM 1336 N N . PRO A 1 171 ? 14.166 -7.015 -14.862 1.00 87.25 171 PRO A N 1
ATOM 1337 C CA . PRO A 1 171 ? 12.833 -7.391 -15.306 1.00 87.25 171 PRO A CA 1
ATOM 1338 C C . PRO A 1 171 ? 12.410 -8.710 -14.657 1.00 87.25 171 PRO A C 1
ATOM 1340 O O . PRO A 1 171 ? 13.218 -9.640 -14.567 1.00 87.25 171 PRO A O 1
ATOM 1343 N N . GLY A 1 172 ? 11.154 -8.813 -14.234 1.00 87.81 172 GLY A N 1
ATOM 1344 C CA . GLY A 1 172 ? 10.658 -10.044 -13.636 1.00 87.81 172 GLY A CA 1
ATOM 1345 C C . GLY A 1 172 ? 9.434 -9.882 -12.753 1.00 87.81 172 GLY A C 1
ATOM 1346 O O . GLY A 1 172 ? 8.906 -8.790 -12.553 1.00 87.81 172 GLY A O 1
ATOM 1347 N N . LEU A 1 173 ? 9.004 -11.020 -12.219 1.00 88.06 173 LEU A N 1
ATOM 1348 C CA . LEU A 1 173 ? 7.869 -11.141 -11.321 1.00 88.06 173 LEU A CA 1
ATOM 1349 C C . LEU A 1 173 ? 8.302 -10.895 -9.873 1.00 88.06 173 LEU A C 1
ATOM 1351 O O . LEU A 1 173 ? 9.215 -11.553 -9.375 1.00 88.06 173 LEU A O 1
ATOM 1355 N N . PHE A 1 174 ? 7.590 -10.012 -9.185 1.00 86.12 174 PHE A N 1
ATOM 1356 C CA . PHE A 1 174 ? 7.821 -9.694 -7.782 1.00 86.12 174 PHE A CA 1
ATOM 1357 C C . PHE A 1 174 ? 6.557 -9.930 -6.966 1.00 86.12 174 PHE A C 1
ATOM 1359 O O . PHE A 1 174 ? 5.446 -9.636 -7.411 1.00 86.12 174 PHE A O 1
ATOM 1366 N N . TYR A 1 175 ? 6.746 -10.433 -5.747 1.00 86.75 175 TYR A N 1
ATOM 1367 C CA . TYR A 1 175 ? 5.677 -10.642 -4.780 1.00 86.75 175 TYR A CA 1
ATOM 1368 C C . TYR A 1 175 ? 5.874 -9.751 -3.554 1.00 86.75 175 TYR A C 1
ATOM 1370 O O . TYR A 1 175 ? 6.956 -9.711 -2.958 1.00 86.75 175 TYR A O 1
ATOM 1378 N N . ILE A 1 176 ? 4.801 -9.060 -3.175 1.00 86.88 176 ILE A N 1
ATOM 1379 C CA . ILE A 1 176 ? 4.706 -8.246 -1.968 1.00 86.88 176 ILE A CA 1
ATOM 1380 C C . ILE A 1 176 ? 3.905 -9.042 -0.946 1.00 86.88 176 ILE A C 1
ATOM 1382 O O . ILE A 1 176 ? 2.689 -9.216 -1.081 1.00 86.88 176 ILE A O 1
ATOM 1386 N N . GLN A 1 177 ? 4.586 -9.501 0.102 1.00 85.88 177 GLN A N 1
ATOM 1387 C CA . GLN A 1 177 ? 3.903 -10.067 1.260 1.00 85.88 177 GLN A CA 1
ATOM 1388 C C . GLN A 1 177 ? 3.039 -8.997 1.943 1.00 85.88 177 GLN A C 1
ATOM 1390 O O . GLN A 1 177 ? 3.487 -7.848 2.025 1.00 85.88 177 GLN A O 1
ATOM 1395 N N . PRO A 1 178 ? 1.846 -9.360 2.459 1.00 89.06 178 PRO A N 1
ATOM 1396 C CA . PRO A 1 178 ? 1.020 -8.446 3.235 1.00 89.06 178 PRO A CA 1
ATOM 1397 C C . PRO A 1 178 ? 1.810 -7.812 4.378 1.00 89.06 178 PRO A C 1
ATOM 1399 O O . PRO A 1 178 ? 2.318 -8.520 5.246 1.00 89.06 178 PRO A O 1
ATOM 1402 N N . GLN A 1 179 ? 1.914 -6.486 4.379 1.00 88.69 179 GLN A N 1
ATOM 1403 C CA . GLN A 1 179 ? 2.642 -5.750 5.411 1.00 88.69 179 GLN A CA 1
ATOM 1404 C C . GLN A 1 179 ? 2.076 -4.344 5.611 1.00 88.69 179 GLN A C 1
ATOM 1406 O O . GLN A 1 179 ? 1.587 -3.719 4.668 1.00 88.69 179 GLN A O 1
ATOM 1411 N N . ALA A 1 180 ? 2.147 -3.855 6.849 1.00 89.25 180 ALA A N 1
ATOM 1412 C CA . ALA A 1 180 ? 1.772 -2.491 7.197 1.00 89.25 180 ALA A CA 1
ATOM 1413 C C . ALA A 1 180 ? 2.862 -1.512 6.741 1.00 89.25 180 ALA A C 1
ATOM 1415 O O . ALA A 1 180 ? 4.045 -1.732 7.000 1.00 89.25 180 ALA A O 1
ATOM 1416 N N . VAL A 1 181 ? 2.461 -0.419 6.096 1.00 87.12 181 VAL A N 1
ATOM 1417 C CA . VAL A 1 181 ? 3.391 0.575 5.529 1.00 87.12 181 VAL A CA 1
ATOM 1418 C C . VAL A 1 181 ? 3.349 1.919 6.248 1.00 87.12 181 VAL A C 1
ATOM 1420 O O . VAL A 1 181 ? 4.224 2.756 6.058 1.00 87.12 181 VAL A O 1
ATOM 1423 N N . GLY A 1 182 ? 2.352 2.133 7.101 1.00 86.44 182 GLY A N 1
ATOM 1424 C CA . GLY A 1 182 ? 2.249 3.344 7.901 1.00 86.44 182 GLY A CA 1
ATOM 1425 C C . GLY A 1 182 ? 0.870 3.518 8.512 1.00 86.44 182 GLY A C 1
ATOM 1426 O O . GLY A 1 182 ? -0.095 2.869 8.104 1.00 86.44 182 GLY A O 1
ATOM 1427 N N . LYS A 1 183 ? 0.783 4.420 9.489 1.00 88.38 183 LYS A N 1
ATOM 1428 C CA . LYS A 1 183 ? -0.499 4.848 10.050 1.00 88.38 183 LYS A CA 1
ATOM 1429 C C . LYS A 1 183 ? -1.235 5.702 9.035 1.00 88.38 183 LYS A C 1
ATOM 1431 O O . LYS A 1 183 ? -0.637 6.627 8.484 1.00 88.38 183 LYS A O 1
ATOM 1436 N N . LEU A 1 184 ? -2.510 5.395 8.823 1.00 90.44 184 LEU A N 1
ATOM 1437 C CA . LEU A 1 184 ? -3.373 6.221 7.994 1.00 90.44 184 LEU A CA 1
ATOM 1438 C C . LEU A 1 184 ? -3.499 7.608 8.618 1.00 90.44 184 LEU A C 1
ATOM 1440 O O . LEU A 1 184 ? -3.638 7.743 9.834 1.00 90.44 184 LEU A O 1
ATOM 1444 N N . VAL A 1 185 ? -3.483 8.617 7.761 1.00 87.12 185 VAL A N 1
ATOM 1445 C CA . VAL A 1 185 ? -3.906 9.971 8.091 1.00 87.12 185 VAL A CA 1
ATOM 1446 C C . VAL A 1 185 ? -5.428 9.911 8.106 1.00 87.12 185 VAL A C 1
ATOM 1448 O O . VAL A 1 185 ? -6.085 10.070 7.081 1.00 87.12 185 VAL A O 1
ATOM 1451 N N . LEU A 1 186 ? -6.000 9.479 9.224 1.00 73.50 186 LEU A N 1
ATOM 1452 C CA . LEU A 1 186 ? -7.451 9.469 9.360 1.00 73.50 186 LEU A CA 1
ATOM 1453 C C . L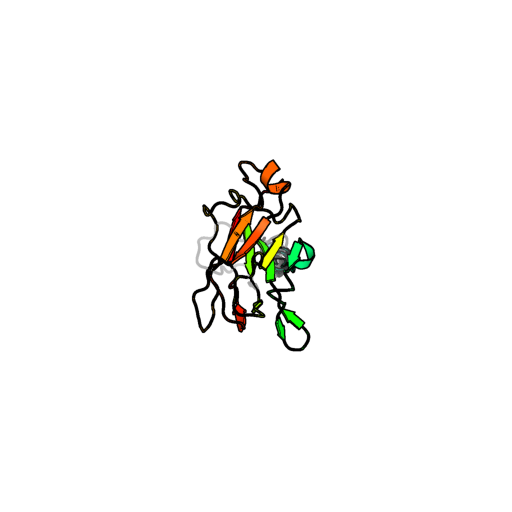EU A 1 186 ? -7.939 10.929 9.377 1.00 73.50 186 LEU A C 1
ATOM 1455 O O . LEU A 1 186 ? -7.276 11.758 9.995 1.00 73.50 186 LEU A O 1
ATOM 1459 N N . PRO A 1 187 ? -9.058 11.258 8.715 1.00 53.78 187 PRO A N 1
ATOM 1460 C CA . PRO A 1 187 ? -9.814 12.456 9.058 1.00 53.78 187 PRO A CA 1
ATOM 1461 C C . PRO A 1 187 ? -10.472 12.332 10.441 1.00 53.78 187 PRO A C 1
ATOM 1463 O O . PRO A 1 187 ? -10.716 11.184 10.891 1.00 53.78 187 PRO A O 1
#

Secondary structure (DSSP, 8-state):
-EE---TT--SS----S-----BTTB-SSEEP-TGGGTPPPTTHHHHHHHHTPPPEEEHHHHEEE-TTTEEPEEETTEEE-EEEEEETTEEEEEEEEEE-SSB--S-SEEE--GGG-B----SSS-S--EEEEE-SS---EEEEEESS---SHHHHHHS-EEEEE-S-B-SEEEEEEEEEEEEB---

Nearest PDB structures (foldseek):
  1cb4-assembly1_B  TM=2.760E-01  e=2.815E+00  Bos taurus
  1e9p-assembly1_B  TM=2.882E-01  e=3.123E+00  Bos taurus
  8iq1-assembly4_G  TM=2.534E-01  e=2.287E+00  Bos taurus
  1e9q-assembly1_A  TM=2.827E-01  e=4.494E+00  Bos taurus
  3f7k-assembly1_A  TM=2.600E-01  e=3.123E+00  Alvinella pompejana